Protein AF-A0AAW6NHD0-F1 (afdb_monomer_lite)

Foldseek 3Di:
DDKEKEFEDEPDVDDDCVQLVLLLVLCVVPVKAKDFHDWDPQWFDLQVVLQVQQVVQHKYWYAHLVVLWIKIWTFNHKDAPPLLHFWDAAPPCLPRYRPVDNGPTGSMMTITHRIGTDPCPQVVQQQKAFADPCSGGPDRDDQVCVRHLAGRHGSQQVSQEPTGMTIIDGHDPPRHYDGDNDGRDPPPPDDPDDDDDPDPDDDDDPDDDDDPPPCPPDDPDDD

Organism: Enterobacter cloacae (NCBI:txid550)

Radius of gyration: 22.11 Å; chains: 1; bounding box: 56×64×58 Å

Secondary structure (DSSP, 8-state):
---EEEEEE--TT--TTHHHHHHHHHHHHHS-EEEEP-PPTTB---HHHHHHHHHTT-EEEEEETTTTEEEEEEEEEEEE-SSS-S-EEPGGGGTTS-TTTTT-EESEEEEE---EEES-HHHHHTTEEEE--GGGBSSSS-TTGGGTTBB---HHHHHHSS-SEEEEEE--TTSB------SS-------SS------S------------SS-TTPPPPP-

InterPro domains:
  IPR057406 Pua-like domain [PF24405] (6-179)

pLDDT: mean 87.25, std 13.34, range [49.75, 98.62]

Structure (mmCIF, N/CA/C/O backbone):
data_AF-A0AAW6NHD0-F1
#
_entry.id   AF-A0AAW6NHD0-F1
#
loop_
_atom_site.group_PDB
_atom_site.id
_atom_site.type_symbol
_atom_site.label_atom_id
_atom_site.label_alt_id
_atom_site.label_comp_id
_atom_site.label_asym_id
_atom_site.label_entity_id
_atom_site.label_seq_id
_atom_site.pdbx_PDB_ins_code
_atom_site.Cartn_x
_atom_site.Cartn_y
_atom_site.Cartn_z
_atom_site.occupancy
_atom_site.B_iso_or_equiv
_atom_site.auth_seq_id
_atom_site.auth_comp_id
_atom_site.auth_asym_id
_atom_site.auth_atom_id
_atom_site.pdbx_PDB_model_num
ATOM 1 N N . MET A 1 1 ? -4.788 10.249 -16.160 1.00 54.09 1 MET A N 1
ATOM 2 C CA . MET A 1 1 ? -5.228 9.310 -15.104 1.00 54.09 1 MET A CA 1
ATOM 3 C C . MET A 1 1 ? -4.129 9.332 -14.033 1.00 54.09 1 MET A C 1
ATOM 5 O O . MET A 1 1 ? -2.971 9.406 -14.421 1.00 54.09 1 MET A O 1
ATOM 9 N N . LYS A 1 2 ? -4.472 9.511 -12.747 1.00 84.19 2 LYS A N 1
ATOM 10 C CA . LYS A 1 2 ? -3.539 9.975 -11.690 1.00 84.19 2 LYS A CA 1
ATOM 11 C C . LYS A 1 2 ? -2.758 8.819 -11.040 1.00 84.19 2 LYS A C 1
ATOM 13 O O . LYS A 1 2 ? -3.180 7.671 -11.130 1.00 84.19 2 LYS A O 1
ATOM 18 N N . GLU A 1 3 ? -1.631 9.149 -10.412 1.00 94.25 3 GLU A N 1
ATOM 19 C CA . GLU A 1 3 ? -0.823 8.246 -9.580 1.00 94.25 3 GLU A CA 1
ATOM 20 C C . GLU A 1 3 ? -1.659 7.634 -8.442 1.00 94.25 3 GLU A C 1
ATOM 22 O O . GLU A 1 3 ? -2.633 8.232 -7.982 1.00 94.25 3 GLU A O 1
ATOM 27 N N . THR A 1 4 ? -1.278 6.446 -7.983 1.00 96.25 4 THR A N 1
ATOM 28 C CA . THR A 1 4 ? -1.944 5.709 -6.903 1.00 96.25 4 THR A CA 1
ATOM 29 C C . THR A 1 4 ? -0.934 4.876 -6.105 1.00 96.25 4 THR A C 1
ATOM 31 O O . THR A 1 4 ? 0.267 4.910 -6.375 1.00 96.25 4 THR A O 1
ATOM 34 N N . TYR A 1 5 ? -1.414 4.171 -5.082 1.00 97.62 5 TYR A N 1
ATOM 35 C CA . TYR A 1 5 ? -0.615 3.469 -4.094 1.00 97.62 5 TYR A CA 1
ATOM 36 C C . TYR A 1 5 ? -1.121 2.047 -3.889 1.00 97.62 5 TYR A C 1
ATOM 38 O O . TYR A 1 5 ? -2.328 1.799 -3.899 1.00 97.62 5 TYR A O 1
ATOM 46 N N . ILE A 1 6 ? -0.189 1.129 -3.659 1.00 97.44 6 ILE A N 1
ATOM 47 C CA . ILE A 1 6 ? -0.462 -0.250 -3.256 1.00 97.44 6 ILE A CA 1
ATOM 48 C C . ILE A 1 6 ? 0.070 -0.420 -1.833 1.00 97.44 6 ILE A C 1
ATOM 50 O O . ILE A 1 6 ? 1.234 -0.121 -1.586 1.00 97.44 6 ILE A O 1
ATOM 54 N N . PHE A 1 7 ? -0.757 -0.907 -0.911 1.00 97.94 7 PHE A N 1
ATOM 55 C CA . PHE A 1 7 ? -0.391 -1.179 0.479 1.00 97.94 7 PHE A CA 1
ATOM 56 C C . PHE A 1 7 ? -0.340 -2.681 0.739 1.00 97.94 7 PHE A C 1
ATOM 58 O O . PHE A 1 7 ? -1.332 -3.387 0.566 1.00 97.94 7 PHE A O 1
ATOM 65 N N . ARG A 1 8 ? 0.803 -3.182 1.197 1.00 97.06 8 ARG A N 1
ATOM 66 C CA . ARG A 1 8 ? 0.972 -4.583 1.585 1.00 97.06 8 ARG A CA 1
ATOM 67 C C . ARG A 1 8 ? 0.306 -4.858 2.927 1.00 97.06 8 ARG A C 1
ATOM 69 O O . ARG A 1 8 ? 0.477 -4.102 3.880 1.00 97.06 8 ARG A O 1
ATOM 76 N N . PHE A 1 9 ? -0.338 -6.012 3.039 1.00 96.19 9 PHE A N 1
ATOM 77 C CA . PHE A 1 9 ? -0.728 -6.586 4.322 1.00 96.19 9 PHE A CA 1
ATOM 78 C C . PHE A 1 9 ? -0.700 -8.119 4.294 1.00 96.19 9 PHE A C 1
ATOM 80 O O . PHE A 1 9 ? -0.354 -8.740 3.279 1.00 96.19 9 PHE A O 1
ATOM 87 N N . ARG A 1 10 ? -0.996 -8.728 5.448 1.00 94.00 10 ARG A N 1
ATOM 88 C CA . ARG A 1 10 ? -1.157 -10.175 5.617 1.00 94.00 10 ARG A CA 1
ATOM 89 C C . ARG A 1 10 ? -1.965 -10.486 6.880 1.00 94.00 10 ARG A C 1
ATOM 91 O O . ARG A 1 10 ? -1.717 -9.888 7.923 1.00 94.00 10 ARG A O 1
ATOM 98 N N . ASP A 1 11 ? -2.839 -11.488 6.808 1.00 90.12 11 ASP A N 1
ATOM 99 C CA . ASP A 1 11 ? -3.514 -12.080 7.974 1.00 90.12 11 ASP A CA 1
ATOM 100 C C . ASP A 1 11 ? -2.527 -12.935 8.804 1.00 90.12 11 ASP A C 1
ATOM 102 O O . ASP A 1 11 ? -2.437 -14.155 8.651 1.00 90.12 11 ASP A O 1
ATOM 106 N N . LEU A 1 12 ? -1.727 -12.309 9.672 1.00 83.44 12 LEU A N 1
ATOM 107 C CA . LEU A 1 12 ? -0.774 -13.020 10.535 1.00 83.44 12 LEU A CA 1
ATOM 108 C C . LEU A 1 12 ? -1.495 -13.732 11.691 1.00 83.44 12 LEU A C 1
ATOM 110 O O . LEU A 1 12 ? -2.025 -13.089 12.594 1.00 83.44 12 LEU A O 1
ATOM 114 N N . GLY A 1 13 ? -1.505 -15.070 11.676 1.00 81.38 13 GLY A N 1
ATOM 115 C CA . GLY A 1 13 ? -2.108 -15.876 12.748 1.00 81.38 13 GLY A CA 1
ATOM 116 C C . GLY A 1 13 ? -3.633 -15.744 12.852 1.00 81.38 13 GLY A C 1
ATOM 117 O O . GLY A 1 13 ? -4.205 -16.023 13.906 1.00 81.38 13 GLY A O 1
ATOM 118 N N . LYS A 1 14 ? -4.293 -15.290 11.780 1.00 87.88 14 LYS A N 1
ATOM 119 C CA . LYS A 1 14 ? -5.750 -15.145 11.667 1.00 87.88 14 LYS A CA 1
ATOM 120 C C . LYS A 1 14 ? -6.287 -16.019 10.533 1.00 87.88 14 LYS A C 1
ATOM 122 O O . LYS A 1 14 ? -5.529 -16.520 9.705 1.00 87.88 14 LYS A O 1
ATOM 127 N N . SER A 1 15 ? -7.601 -16.214 10.506 1.00 87.44 15 SER A N 1
ATOM 128 C CA . SER A 1 15 ? -8.274 -16.946 9.433 1.00 87.44 15 SER A CA 1
ATOM 129 C C . SER A 1 15 ? -8.227 -16.192 8.098 1.00 87.44 15 SER A C 1
ATOM 131 O O . SER A 1 15 ? -8.195 -14.966 8.070 1.00 87.44 15 SER A O 1
ATOM 133 N N . GLU A 1 16 ? -8.340 -16.923 6.985 1.00 88.25 16 GLU A N 1
ATOM 134 C CA . GLU A 1 16 ? -9.483 -16.701 6.080 1.00 88.25 16 GLU A CA 1
ATOM 135 C C . GLU A 1 16 ? -10.051 -15.270 5.910 1.00 88.25 16 GLU A C 1
ATOM 137 O O . GLU A 1 16 ? -11.091 -15.034 6.509 1.00 88.25 16 GLU A O 1
ATOM 142 N N . GLY A 1 17 ? -9.452 -14.323 5.179 1.00 91.12 17 GLY A N 1
ATOM 143 C CA . GLY A 1 17 ? -10.023 -12.994 4.894 1.00 91.12 17 GLY A CA 1
ATOM 144 C C . GLY A 1 17 ? -10.301 -12.105 6.113 1.00 91.12 17 GLY A C 1
ATOM 145 O O . GLY A 1 17 ? -11.066 -11.144 5.998 1.00 91.12 17 GLY A O 1
ATOM 146 N N . PHE A 1 18 ? -9.716 -12.416 7.274 1.00 95.62 18 PHE A N 1
ATOM 147 C CA . PHE A 1 18 ? -10.085 -11.807 8.550 1.00 95.62 18 PHE A CA 1
ATOM 148 C C . PHE A 1 18 ? -9.914 -10.287 8.547 1.00 95.62 18 PHE A C 1
ATOM 150 O O . PHE A 1 18 ? -10.861 -9.571 8.874 1.00 95.62 18 PHE A O 1
ATOM 157 N N . THR A 1 19 ? -8.742 -9.777 8.154 1.00 96.31 19 THR A N 1
ATOM 158 C CA . THR A 1 19 ? -8.472 -8.336 8.169 1.00 96.31 19 THR A CA 1
ATOM 159 C C . THR A 1 19 ? -9.479 -7.578 7.305 1.00 96.31 19 THR A C 1
ATOM 161 O O . THR A 1 19 ? -10.091 -6.634 7.799 1.00 96.31 19 THR A O 1
ATOM 164 N N . ILE A 1 20 ? -9.726 -8.003 6.062 1.00 97.38 20 ILE A N 1
ATOM 165 C CA . ILE A 1 20 ? -10.683 -7.323 5.173 1.00 97.38 20 ILE A CA 1
ATOM 166 C C . ILE A 1 20 ? -12.110 -7.390 5.726 1.00 97.38 20 ILE A C 1
ATOM 168 O O . ILE A 1 20 ? -12.804 -6.374 5.744 1.00 97.38 20 ILE A O 1
ATOM 172 N N . ALA A 1 21 ? -12.541 -8.548 6.237 1.00 97.00 21 ALA A N 1
ATOM 173 C CA . ALA A 1 21 ? -13.874 -8.711 6.814 1.00 97.00 21 ALA A CA 1
ATOM 174 C C . ALA A 1 21 ? -14.107 -7.764 8.005 1.00 97.00 21 ALA A C 1
ATOM 176 O O . ALA A 1 21 ? -15.128 -7.077 8.054 1.00 97.00 21 ALA A O 1
ATOM 177 N N . GLN A 1 22 ? -13.136 -7.671 8.920 1.00 97.56 22 GLN A N 1
ATOM 178 C CA . GLN A 1 22 ? -13.216 -6.782 10.080 1.00 97.56 22 GLN A CA 1
ATOM 179 C C . GLN A 1 22 ? -13.282 -5.300 9.689 1.00 97.56 22 GLN A C 1
ATOM 181 O O . GLN A 1 22 ? -14.020 -4.538 10.311 1.00 97.56 22 GLN A O 1
ATOM 186 N N . HIS A 1 23 ? -12.521 -4.885 8.674 1.00 98.25 23 HIS A N 1
ATOM 187 C CA . HIS A 1 23 ? -12.542 -3.501 8.197 1.00 98.25 23 HIS A CA 1
ATOM 188 C C . HIS A 1 23 ? -13.858 -3.168 7.490 1.00 98.25 23 HIS A C 1
ATOM 190 O O . HIS A 1 23 ? -14.469 -2.138 7.770 1.00 98.25 23 HIS A O 1
ATOM 196 N N . ASN A 1 24 ? -14.333 -4.061 6.619 1.00 98.31 24 ASN A N 1
ATOM 197 C CA . ASN A 1 24 ? -15.566 -3.846 5.867 1.00 98.31 24 ASN A CA 1
ATOM 198 C C . ASN A 1 24 ? -16.816 -3.868 6.738 1.00 98.31 24 ASN A C 1
ATOM 200 O O . ASN A 1 24 ? -17.776 -3.178 6.408 1.00 98.31 24 ASN A O 1
ATOM 204 N N . GLN A 1 25 ? -16.821 -4.613 7.847 1.00 97.94 25 GLN A N 1
ATOM 205 C CA . GLN A 1 25 ? -17.910 -4.528 8.817 1.00 97.94 25 GLN A CA 1
ATOM 206 C C . GLN A 1 25 ? -18.100 -3.079 9.291 1.00 97.94 25 GLN A C 1
ATOM 208 O O . GLN A 1 25 ? -19.193 -2.534 9.178 1.00 97.94 25 GLN A O 1
ATOM 213 N N . ILE A 1 26 ? -17.015 -2.431 9.723 1.00 98.06 26 ILE A N 1
ATOM 214 C CA . ILE A 1 26 ? -17.044 -1.039 10.188 1.00 98.06 26 ILE A CA 1
ATOM 215 C C . ILE A 1 26 ? -17.375 -0.092 9.032 1.00 98.06 26 ILE A C 1
ATOM 217 O O . ILE A 1 26 ? -18.242 0.762 9.174 1.00 98.06 26 ILE A O 1
ATOM 221 N N . ALA A 1 27 ? -16.736 -0.259 7.870 1.00 97.75 27 ALA A N 1
ATOM 222 C CA . ALA A 1 27 ? -16.951 0.633 6.732 1.00 97.75 27 ALA A CA 1
ATOM 223 C C . ALA A 1 27 ? -18.408 0.631 6.232 1.00 97.75 27 ALA A C 1
ATOM 225 O O . ALA A 1 27 ? -18.902 1.669 5.796 1.00 97.75 27 ALA A O 1
ATOM 226 N N . ARG A 1 28 ? -19.112 -0.506 6.316 1.00 97.69 28 ARG A N 1
ATOM 227 C CA . ARG A 1 28 ? -20.539 -0.605 5.963 1.00 97.69 28 ARG A CA 1
ATOM 228 C C . ARG A 1 28 ? -21.448 0.071 6.985 1.00 97.69 28 ARG A C 1
ATOM 230 O O . ARG A 1 28 ? -22.455 0.652 6.598 1.00 97.69 28 ARG A O 1
ATOM 237 N N . GLU A 1 29 ? -21.106 -0.017 8.268 1.00 95.94 29 GLU A N 1
ATOM 238 C CA . GLU A 1 29 ? -21.888 0.565 9.366 1.00 95.94 29 GLU A CA 1
ATOM 239 C C . GLU A 1 29 ? -21.672 2.085 9.487 1.00 95.94 29 GLU A C 1
ATOM 241 O O . GLU A 1 29 ? -22.618 2.839 9.698 1.00 95.94 29 GLU A O 1
ATOM 246 N N . GLU A 1 30 ? -20.430 2.542 9.324 1.00 95.88 30 GLU A N 1
ATOM 247 C CA . GLU A 1 30 ? -19.986 3.905 9.647 1.00 95.88 30 GLU A CA 1
ATOM 248 C C . GLU A 1 30 ? -19.566 4.719 8.401 1.00 95.88 30 GLU A C 1
ATOM 250 O O . GLU A 1 30 ? -19.147 5.874 8.528 1.00 95.88 30 GLU A O 1
ATOM 255 N N . GLY A 1 31 ? -19.650 4.128 7.201 1.00 95.62 31 GLY A N 1
ATOM 256 C CA . GLY A 1 31 ? -19.315 4.725 5.895 1.00 95.62 31 GLY A CA 1
ATOM 257 C C . GLY A 1 31 ? -17.818 4.772 5.552 1.00 95.62 31 GLY A C 1
ATOM 258 O O . GLY A 1 31 ? -17.440 5.023 4.399 1.00 95.62 31 GLY A O 1
ATOM 259 N N . ASP A 1 32 ? -16.955 4.559 6.541 1.00 97.50 32 ASP A N 1
ATOM 260 C CA . ASP A 1 32 ? -15.503 4.497 6.416 1.00 97.50 32 ASP A CA 1
ATOM 261 C C . ASP A 1 32 ? -14.869 3.764 7.605 1.00 97.50 32 ASP A C 1
ATOM 263 O O . ASP A 1 32 ? -15.518 3.498 8.618 1.00 97.50 32 ASP A O 1
ATOM 267 N N . VAL A 1 33 ? -13.595 3.407 7.456 1.00 98.50 33 VAL A N 1
ATOM 268 C CA . VAL A 1 33 ? -12.805 2.710 8.475 1.00 98.50 33 VAL A CA 1
ATOM 269 C C . VAL A 1 33 ? -11.365 3.214 8.464 1.00 98.50 33 VAL A C 1
ATOM 271 O O . VAL A 1 33 ? -10.818 3.541 7.409 1.00 98.50 33 VAL A O 1
ATOM 274 N N . TRP A 1 34 ? -10.739 3.266 9.637 1.00 98.50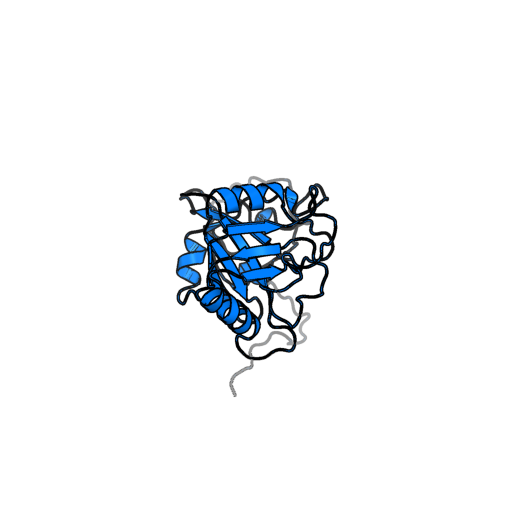 34 TRP A N 1
ATOM 275 C CA . TRP A 1 34 ? -9.314 3.535 9.782 1.00 98.50 34 TRP A CA 1
ATOM 276 C C . TRP A 1 34 ? -8.502 2.253 9.613 1.00 98.50 34 TRP A C 1
ATOM 278 O O . TRP A 1 34 ? -8.603 1.318 10.406 1.00 98.50 34 TRP A O 1
ATOM 288 N N . TRP A 1 35 ? -7.640 2.249 8.605 1.00 98.44 35 TRP A N 1
ATOM 289 C CA . TRP A 1 35 ? -6.631 1.237 8.341 1.00 98.44 35 TRP A CA 1
ATOM 290 C C . TRP A 1 35 ? -5.277 1.692 8.887 1.00 98.44 35 TRP A C 1
ATOM 292 O O . TRP A 1 35 ? -4.764 2.744 8.505 1.00 98.44 35 TRP A O 1
ATOM 302 N N . GLY A 1 36 ? -4.676 0.897 9.768 1.00 97.75 36 GLY A N 1
ATOM 303 C CA . GLY A 1 36 ? -3.340 1.172 10.291 1.00 97.75 36 GLY A CA 1
ATOM 304 C C . GLY A 1 36 ? -2.249 0.592 9.400 1.00 97.75 36 GLY A C 1
ATOM 305 O O . GLY A 1 36 ? -2.339 -0.557 8.966 1.00 97.75 36 GLY A O 1
ATOM 306 N N . TRP A 1 37 ? -1.203 1.370 9.130 1.00 97.44 37 TRP A N 1
ATOM 307 C CA . TRP A 1 37 ? -0.085 0.910 8.314 1.00 97.44 37 TRP A CA 1
ATOM 308 C C . TRP A 1 37 ? 1.012 0.241 9.154 1.00 97.44 37 TRP A C 1
ATOM 310 O O . TRP A 1 37 ? 1.641 0.864 10.012 1.00 97.44 37 TRP A O 1
ATOM 320 N N . TRP A 1 38 ? 1.250 -1.041 8.869 1.00 94.69 38 TRP A N 1
ATOM 321 C CA . TRP A 1 38 ? 2.285 -1.866 9.492 1.00 94.69 38 TRP A CA 1
ATOM 322 C C . TRP A 1 38 ? 3.593 -1.763 8.707 1.00 94.69 38 TRP A C 1
ATOM 324 O O . TRP A 1 38 ? 3.892 -2.606 7.861 1.00 94.69 38 TRP A O 1
ATOM 334 N N . ALA A 1 39 ? 4.348 -0.704 8.985 1.00 94.06 39 ALA A N 1
ATOM 335 C CA . ALA A 1 39 ? 5.634 -0.434 8.356 1.00 94.06 39 ALA A CA 1
ATOM 336 C C . ALA A 1 39 ? 6.691 -1.505 8.675 1.00 94.06 39 ALA A C 1
ATOM 338 O O . ALA A 1 39 ? 6.737 -2.051 9.785 1.00 94.06 39 ALA A O 1
ATOM 339 N N . LYS A 1 40 ? 7.587 -1.757 7.720 1.00 91.81 40 LYS A N 1
ATOM 340 C CA . LYS A 1 40 ? 8.845 -2.474 7.948 1.00 91.81 40 LYS A CA 1
ATOM 341 C C . LYS A 1 40 ? 9.884 -1.564 8.595 1.00 91.81 40 LYS A C 1
ATOM 343 O O . LYS A 1 40 ? 9.765 -0.341 8.621 1.00 91.81 40 LYS A O 1
ATOM 348 N N . SER A 1 41 ? 10.925 -2.187 9.144 1.00 87.75 41 SER A N 1
ATOM 349 C CA . SER A 1 41 ? 12.061 -1.448 9.690 1.00 87.75 41 SER A CA 1
ATOM 350 C C . SER A 1 41 ? 1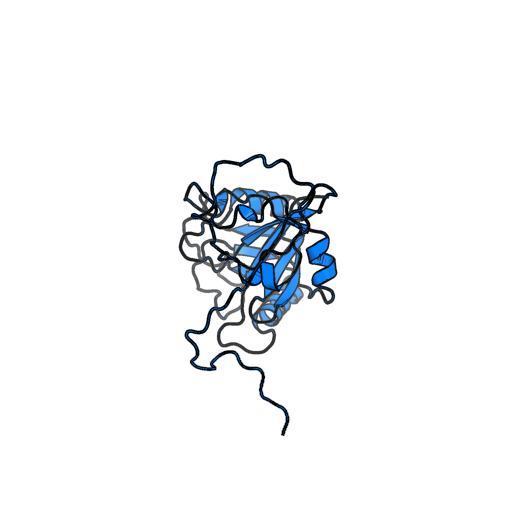2.705 -0.585 8.602 1.00 87.75 41 SER A C 1
ATOM 352 O O . SER A 1 41 ? 12.947 -1.069 7.502 1.00 87.75 41 SER A O 1
ATOM 354 N N . GLY A 1 42 ? 12.967 0.684 8.915 1.00 89.19 42 GLY A N 1
ATOM 355 C CA . GLY A 1 42 ? 13.563 1.648 7.985 1.00 89.19 42 GLY A CA 1
ATOM 356 C C . GLY A 1 42 ? 12.564 2.424 7.123 1.00 89.19 42 GLY A C 1
ATOM 357 O O . GLY A 1 42 ? 12.953 3.441 6.552 1.00 89.19 42 GLY A O 1
ATOM 358 N N . GLU A 1 43 ? 11.295 2.009 7.068 1.00 93.94 43 GLU A N 1
ATOM 359 C CA . GLU A 1 43 ? 10.258 2.746 6.342 1.00 93.94 43 GLU A CA 1
ATOM 360 C C . GLU A 1 43 ? 9.732 3.946 7.154 1.00 93.94 43 GLU A C 1
ATOM 362 O O . GLU A 1 43 ? 9.566 3.888 8.376 1.00 93.94 43 GLU A O 1
ATOM 367 N N . VAL A 1 44 ? 9.426 5.027 6.442 1.00 95.56 44 VAL A N 1
ATOM 368 C CA . VAL A 1 44 ? 8.779 6.252 6.919 1.00 95.56 44 VAL A CA 1
ATOM 369 C C . VAL A 1 44 ? 7.444 6.391 6.205 1.00 95.56 44 VAL A C 1
ATOM 371 O O . VAL A 1 44 ? 7.308 6.062 5.029 1.00 95.56 44 VAL A O 1
ATOM 374 N N . PHE A 1 45 ? 6.423 6.861 6.918 1.00 97.06 45 PHE A N 1
ATOM 375 C CA . PHE A 1 45 ? 5.107 7.022 6.320 1.00 97.06 45 PHE A CA 1
ATOM 376 C C . PHE A 1 45 ? 5.093 8.226 5.357 1.00 97.06 45 PHE A C 1
ATOM 378 O O . PHE A 1 45 ? 5.313 9.353 5.819 1.00 97.06 45 PHE A O 1
ATOM 385 N N . PRO A 1 46 ? 4.767 8.040 4.061 1.00 96.12 46 PRO A N 1
ATOM 386 C CA . PRO A 1 46 ? 4.816 9.088 3.034 1.00 96.12 46 PRO A CA 1
ATOM 387 C C . PRO A 1 46 ? 3.647 10.076 3.195 1.00 96.12 46 PRO A C 1
ATOM 389 O O . PRO A 1 46 ? 2.643 10.066 2.479 1.00 96.12 46 PRO A O 1
ATOM 392 N N . SER A 1 47 ? 3.742 10.897 4.240 1.00 95.62 47 SER A N 1
ATOM 393 C CA . SER A 1 47 ? 2.627 11.652 4.811 1.00 95.62 47 SER A CA 1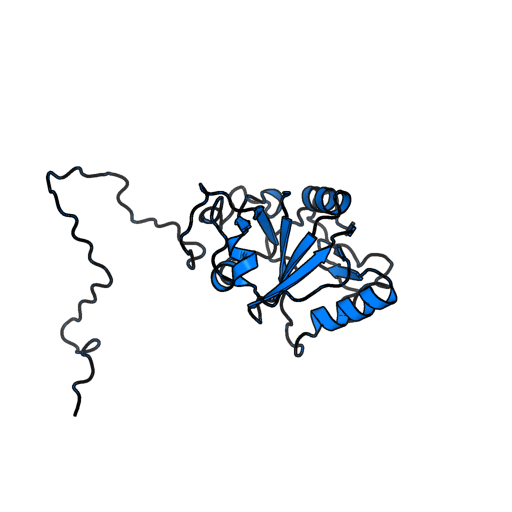
ATOM 394 C C . SER A 1 47 ? 2.089 12.721 3.868 1.00 95.62 47 SER A C 1
ATOM 396 O O . SER A 1 47 ? 0.878 12.924 3.806 1.00 95.62 47 SER A O 1
ATOM 398 N N . GLN A 1 48 ? 2.969 13.435 3.167 1.00 94.56 48 GLN A N 1
ATOM 399 C CA . GLN A 1 48 ? 2.570 14.535 2.293 1.00 94.56 48 GLN A CA 1
ATOM 400 C C . GLN A 1 48 ? 1.871 14.003 1.041 1.00 94.56 48 GLN A C 1
ATOM 402 O O . GLN A 1 48 ? 0.785 14.461 0.689 1.00 94.56 48 GLN A O 1
ATOM 407 N N . GLU A 1 49 ? 2.457 12.993 0.413 1.00 95.00 49 GLU A N 1
ATOM 408 C CA . GLU A 1 49 ? 1.963 12.351 -0.796 1.00 95.00 49 GLU A CA 1
ATOM 409 C C . GLU A 1 49 ? 0.604 11.696 -0.569 1.00 95.00 49 GLU A C 1
ATOM 411 O O . GLU A 1 49 ? -0.307 11.861 -1.382 1.00 95.00 49 GLU A O 1
ATOM 416 N N . LEU A 1 50 ? 0.434 11.007 0.562 1.00 96.94 50 LEU A N 1
ATOM 417 C CA . LEU A 1 50 ? -0.835 10.372 0.898 1.00 96.94 50 LEU A CA 1
ATOM 418 C C . LEU A 1 50 ? -1.913 11.384 1.304 1.00 96.94 50 LEU A C 1
ATOM 420 O O . LEU A 1 50 ? -3.080 11.164 0.982 1.00 96.94 50 LEU A O 1
ATOM 424 N N . ARG A 1 51 ? -1.563 12.514 1.937 1.00 96.44 51 ARG A N 1
ATOM 425 C CA . ARG A 1 51 ? -2.528 13.608 2.174 1.00 96.44 51 ARG A CA 1
ATOM 426 C C . ARG A 1 51 ? -3.033 14.196 0.859 1.00 96.44 51 ARG A C 1
ATOM 428 O O . ARG A 1 51 ? -4.241 14.297 0.678 1.00 96.44 51 ARG A O 1
ATOM 435 N N . ILE A 1 52 ? -2.133 14.478 -0.087 1.00 95.50 52 ILE A N 1
ATOM 436 C CA . ILE A 1 52 ? -2.510 14.942 -1.432 1.00 95.50 52 ILE A CA 1
ATOM 437 C C . ILE A 1 52 ? -3.388 13.894 -2.131 1.00 95.50 52 ILE A C 1
ATOM 439 O O . ILE A 1 52 ? -4.373 14.233 -2.786 1.00 95.50 52 ILE A O 1
ATOM 443 N N . ALA A 1 53 ? -3.067 12.605 -1.990 1.00 95.75 53 ALA A N 1
ATOM 444 C CA . ALA A 1 53 ? -3.880 11.532 -2.554 1.00 95.75 53 ALA A CA 1
ATOM 445 C C . ALA A 1 53 ? -5.294 11.488 -1.944 1.00 95.75 53 ALA A C 1
ATOM 447 O O . ALA A 1 53 ? -6.262 11.304 -2.687 1.00 95.75 53 ALA A O 1
ATOM 448 N N . ALA A 1 54 ? -5.422 11.704 -0.632 1.00 96.19 54 ALA A N 1
ATOM 449 C CA . ALA A 1 54 ? -6.699 11.755 0.078 1.00 96.19 54 ALA A CA 1
ATOM 450 C C . ALA A 1 54 ? -7.551 12.970 -0.322 1.00 96.19 54 ALA A C 1
ATOM 452 O O . ALA A 1 54 ? -8.735 12.818 -0.608 1.00 96.19 54 ALA A O 1
ATOM 453 N N . GLU A 1 55 ? -6.946 14.157 -0.447 1.00 95.56 55 GLU A N 1
ATOM 454 C CA . GLU A 1 55 ? -7.617 15.370 -0.953 1.00 95.56 55 GLU A CA 1
ATOM 455 C C . GLU A 1 55 ? -8.193 15.168 -2.363 1.00 95.56 55 GLU A C 1
ATOM 457 O O . GLU A 1 55 ? -9.206 15.759 -2.731 1.00 95.56 55 GLU A O 1
ATOM 462 N N . ASN A 1 56 ? -7.557 14.300 -3.155 1.00 93.88 56 ASN A N 1
ATOM 463 C CA . ASN A 1 56 ? -7.998 13.927 -4.494 1.00 93.88 56 ASN A CA 1
ATOM 464 C C . ASN A 1 56 ? -8.971 12.732 -4.529 1.00 93.88 56 ASN A C 1
ATOM 466 O O . ASN A 1 56 ? -9.323 12.308 -5.633 1.00 93.88 56 ASN A O 1
ATOM 470 N N . LEU A 1 57 ? -9.369 12.176 -3.376 1.00 92.56 57 LEU A N 1
ATOM 471 C CA . LEU A 1 57 ? -10.175 10.950 -3.262 1.00 92.56 57 LEU A CA 1
ATOM 472 C C . LEU A 1 57 ? -9.602 9.806 -4.114 1.00 92.56 57 LEU A C 1
ATOM 474 O O . LEU A 1 57 ? -10.285 9.150 -4.904 1.00 92.56 57 LEU A O 1
ATOM 478 N N . THR A 1 58 ? -8.288 9.613 -4.013 1.00 94.75 58 THR A N 1
ATOM 479 C CA . THR A 1 58 ? -7.567 8.649 -4.846 1.00 94.75 58 THR A CA 1
ATOM 480 C C . THR A 1 58 ? -7.975 7.228 -4.473 1.00 94.75 58 THR A C 1
ATOM 482 O O . THR A 1 58 ? -7.935 6.836 -3.307 1.00 94.75 58 THR A O 1
ATOM 485 N N . LYS A 1 59 ? -8.323 6.416 -5.475 1.00 96.00 59 LYS A N 1
ATOM 486 C CA . LYS A 1 59 ? -8.472 4.968 -5.289 1.00 96.00 59 LYS A CA 1
ATOM 487 C C . LYS A 1 59 ? -7.102 4.366 -5.041 1.00 96.00 59 LYS A C 1
ATOM 489 O O . LYS A 1 59 ? -6.238 4.527 -5.896 1.00 96.00 59 LYS A O 1
ATOM 494 N N . ILE A 1 60 ? -6.933 3.675 -3.924 1.00 97.31 60 ILE A N 1
ATOM 495 C CA . ILE A 1 60 ? -5.721 2.941 -3.553 1.00 97.31 60 ILE A CA 1
ATOM 496 C C . ILE A 1 60 ? -5.986 1.438 -3.572 1.00 97.31 60 ILE A C 1
ATOM 498 O O . ILE A 1 60 ? -7.139 0.990 -3.559 1.00 97.31 60 ILE A O 1
ATOM 502 N N . TYR A 1 61 ? -4.909 0.665 -3.580 1.00 97.12 61 TYR A N 1
ATOM 503 C CA . TYR A 1 61 ? -4.951 -0.786 -3.577 1.00 97.12 61 TYR A CA 1
ATOM 504 C C . TYR A 1 61 ? -4.387 -1.361 -2.283 1.00 97.12 61 TYR A C 1
ATOM 506 O O . TYR A 1 61 ? -3.449 -0.819 -1.703 1.00 97.12 61 TYR A O 1
ATOM 514 N N . PHE A 1 62 ? -4.921 -2.506 -1.874 1.00 97.50 62 PHE A N 1
ATOM 515 C CA . PHE A 1 62 ? -4.364 -3.332 -0.811 1.00 97.50 62 PHE A CA 1
ATOM 516 C C . PHE A 1 62 ? -3.954 -4.678 -1.388 1.00 97.50 62 PHE A C 1
ATOM 518 O O . PHE A 1 62 ? -4.729 -5.307 -2.104 1.00 97.50 62 PHE A O 1
ATOM 525 N N . PHE A 1 63 ? -2.752 -5.126 -1.057 1.00 96.31 63 PHE A N 1
ATOM 526 C CA . PHE A 1 63 ? -2.186 -6.387 -1.502 1.00 96.31 63 PHE A CA 1
ATOM 527 C C . PHE A 1 63 ? -2.022 -7.341 -0.317 1.00 96.31 63 PHE A C 1
ATOM 529 O O . PHE A 1 63 ? -1.160 -7.140 0.545 1.00 96.31 63 PHE A O 1
ATOM 536 N N . ASP A 1 64 ? -2.830 -8.402 -0.287 1.00 95.25 64 ASP A N 1
ATOM 537 C CA . ASP A 1 64 ? -2.666 -9.506 0.657 1.00 95.25 64 ASP A CA 1
ATOM 538 C C . ASP A 1 64 ? -1.520 -10.398 0.180 1.00 95.25 64 ASP A C 1
ATOM 540 O O . ASP A 1 64 ? -1.701 -11.331 -0.605 1.00 95.25 64 ASP A O 1
ATOM 544 N N . SER A 1 65 ? -0.321 -10.129 0.687 1.00 93.88 65 SER A N 1
ATOM 545 C CA . SER A 1 65 ? 0.881 -10.895 0.343 1.00 93.88 65 SER A CA 1
ATOM 546 C C . SER A 1 65 ? 0.853 -12.349 0.838 1.00 93.88 65 SER A C 1
ATOM 548 O O . SER A 1 65 ? 1.666 -13.162 0.395 1.00 93.88 65 SER A O 1
ATOM 550 N N . GLY A 1 66 ? -0.067 -12.694 1.749 1.00 92.50 66 GLY A N 1
ATOM 551 C CA . GLY A 1 66 ? -0.287 -14.068 2.197 1.00 92.50 66 GLY A CA 1
ATOM 552 C C . GLY A 1 66 ? -1.093 -14.901 1.202 1.00 92.50 66 GLY A C 1
ATOM 553 O O . GLY A 1 66 ? -0.895 -16.112 1.144 1.00 92.50 66 GLY A O 1
ATOM 554 N N . ARG A 1 67 ? -1.967 -14.256 0.419 1.00 90.62 67 ARG A N 1
ATOM 555 C CA . ARG A 1 67 ? -2.901 -14.922 -0.509 1.00 90.62 67 ARG A CA 1
ATOM 556 C C . ARG A 1 67 ? -2.767 -14.517 -1.962 1.00 90.62 67 ARG A C 1
ATOM 558 O O . ARG A 1 67 ? -3.467 -15.069 -2.800 1.00 90.62 67 ARG A O 1
ATOM 565 N N . LEU A 1 68 ? -1.895 -13.556 -2.248 1.00 91.81 68 LEU A N 1
ATOM 566 C CA . LEU A 1 68 ? -1.719 -12.980 -3.575 1.00 91.81 68 LEU A CA 1
ATOM 567 C C . LEU A 1 68 ? -3.016 -12.357 -4.125 1.00 91.81 68 LEU A C 1
ATOM 569 O O . LEU A 1 68 ? -3.307 -12.462 -5.313 1.00 91.81 68 LEU A O 1
ATOM 573 N N . LYS A 1 69 ? -3.800 -11.714 -3.249 1.00 92.31 69 LYS A N 1
ATOM 574 C CA . LYS A 1 69 ? -5.064 -11.050 -3.605 1.00 92.31 69 LYS A CA 1
ATOM 575 C C . LYS A 1 69 ? -4.931 -9.536 -3.579 1.00 92.31 69 LYS A C 1
ATOM 577 O O . LYS A 1 69 ? -4.282 -8.996 -2.680 1.00 92.31 69 LYS A O 1
ATOM 582 N N . PHE A 1 70 ? -5.603 -8.865 -4.512 1.00 93.69 70 PHE A N 1
ATOM 583 C CA . PHE A 1 70 ? -5.730 -7.416 -4.512 1.00 93.69 70 PHE A CA 1
ATOM 584 C C . PHE A 1 70 ? -7.126 -6.964 -4.113 1.00 93.69 70 PHE A C 1
ATOM 586 O O . PHE A 1 70 ? -8.143 -7.591 -4.404 1.00 93.69 70 PHE A O 1
ATOM 593 N N . TYR A 1 71 ? -7.150 -5.813 -3.464 1.00 96.31 71 TYR A N 1
ATOM 594 C CA . TYR A 1 71 ? -8.358 -5.111 -3.094 1.00 96.31 71 TYR A CA 1
ATOM 595 C C . TYR A 1 71 ? -8.204 -3.636 -3.433 1.00 96.31 71 TYR A C 1
ATOM 597 O O . TYR A 1 71 ? -7.095 -3.136 -3.617 1.00 96.31 71 TYR A O 1
ATOM 605 N N . ARG A 1 72 ? -9.327 -2.931 -3.497 1.00 96.69 72 ARG A N 1
ATOM 606 C CA . ARG A 1 72 ? -9.422 -1.514 -3.843 1.00 96.69 72 ARG A CA 1
ATOM 607 C C . ARG A 1 72 ? -10.296 -0.798 -2.825 1.00 96.69 72 ARG A C 1
ATOM 609 O O . ARG A 1 72 ? -11.357 -1.308 -2.478 1.00 96.69 72 ARG A O 1
ATOM 616 N N . ALA A 1 73 ? -9.904 0.410 -2.444 1.00 97.94 73 ALA A N 1
ATOM 617 C CA . ALA A 1 73 ? -10.750 1.333 -1.692 1.00 97.94 73 ALA A CA 1
ATOM 618 C C . ALA A 1 73 ? -10.452 2.782 -2.094 1.00 97.94 73 ALA A C 1
ATOM 620 O O . ALA A 1 73 ? -9.427 3.071 -2.712 1.00 97.94 73 ALA A O 1
ATOM 621 N N . GLU A 1 74 ? -11.342 3.702 -1.751 1.00 98.00 74 GLU A N 1
ATOM 622 C CA . GLU A 1 74 ? -11.095 5.138 -1.856 1.00 98.00 74 GLU A CA 1
ATOM 623 C C . GLU A 1 74 ? -10.389 5.640 -0.594 1.00 98.00 74 GLU A C 1
ATOM 625 O O . GLU A 1 74 ? -10.845 5.361 0.517 1.00 98.00 74 GLU A O 1
ATOM 630 N N . LEU A 1 75 ? -9.287 6.375 -0.762 1.00 98.31 75 LEU A N 1
ATOM 631 C CA . LEU A 1 75 ? -8.597 7.051 0.330 1.00 98.31 75 LEU A CA 1
ATOM 632 C C . LEU A 1 75 ? -9.282 8.388 0.621 1.00 98.31 75 LEU A C 1
ATOM 634 O O . LEU A 1 75 ? -9.281 9.280 -0.224 1.00 98.31 75 LEU A O 1
ATOM 638 N N . LYS A 1 76 ? -9.838 8.521 1.826 1.00 97.75 76 LYS A N 1
ATOM 639 C CA . LYS A 1 76 ? -10.606 9.697 2.256 1.00 97.75 76 LYS A CA 1
ATOM 640 C C . LYS A 1 76 ? -9.805 10.641 3.143 1.00 97.75 76 LYS A C 1
ATOM 642 O O . LYS A 1 76 ? -9.977 11.850 3.072 1.00 97.75 76 LYS A O 1
ATOM 647 N N . GLU A 1 77 ? -8.960 10.092 4.010 1.00 98.00 77 GLU A N 1
ATOM 648 C CA . GLU A 1 77 ? -8.228 10.869 5.011 1.00 98.00 77 GLU A CA 1
ATOM 649 C C . GLU A 1 77 ? -6.942 10.147 5.420 1.00 98.00 77 GLU A C 1
ATOM 651 O O . GLU A 1 77 ? -6.831 8.927 5.287 1.00 98.00 77 GLU A O 1
ATOM 656 N N . VAL A 1 78 ? -5.972 10.896 5.943 1.00 97.69 78 VAL A N 1
ATOM 657 C CA . VAL A 1 78 ? -4.688 10.366 6.411 1.00 97.69 78 VAL A CA 1
ATOM 658 C C . VAL A 1 78 ? -4.301 11.025 7.730 1.00 97.69 78 VAL A C 1
ATOM 660 O O . VAL A 1 78 ? -4.273 12.251 7.827 1.00 97.69 78 VAL A O 1
ATOM 663 N N . CYS A 1 79 ? -3.924 10.222 8.724 1.00 97.50 79 CYS A N 1
ATOM 664 C CA . CYS A 1 79 ? -3.416 10.697 10.008 1.00 97.50 79 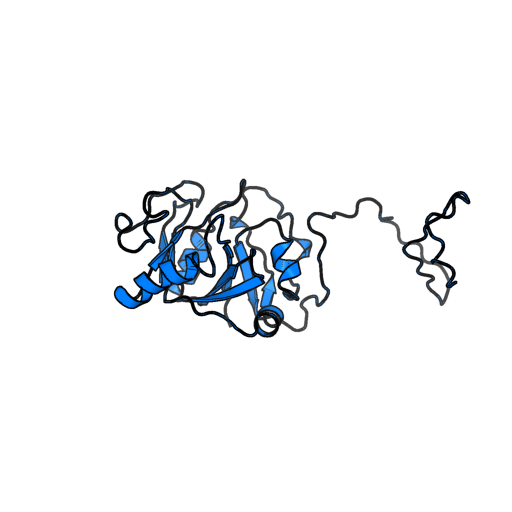CYS A CA 1
ATOM 665 C C . CYS A 1 79 ? -2.021 10.126 10.295 1.00 97.50 79 CYS A C 1
ATOM 667 O O . CYS A 1 79 ? -1.822 8.915 10.336 1.00 97.50 79 CYS A O 1
ATOM 669 N N . SER A 1 80 ? -1.048 11.013 10.506 1.00 97.06 80 SER A N 1
ATOM 670 C CA . SER A 1 80 ? 0.360 10.678 10.768 1.00 97.06 80 SER A CA 1
ATOM 671 C C . SER A 1 80 ? 1.087 11.841 11.454 1.00 97.06 80 SER A C 1
ATOM 673 O O . SER A 1 80 ? 0.498 12.912 11.668 1.00 97.06 80 SER A O 1
ATOM 675 N N . SER A 1 81 ? 2.353 11.664 11.851 1.00 95.50 81 SER A N 1
ATOM 676 C CA . SER A 1 81 ? 3.217 12.810 12.180 1.00 95.50 81 SER A CA 1
ATOM 677 C C . SER A 1 81 ? 3.510 13.647 10.923 1.00 95.50 81 SER A C 1
ATOM 679 O O . SER A 1 81 ? 3.244 13.223 9.800 1.00 95.50 81 SER A O 1
ATOM 681 N N . ALA A 1 82 ? 4.008 14.876 11.084 1.00 90.19 82 ALA A N 1
ATOM 682 C CA . ALA A 1 82 ? 4.347 15.711 9.928 1.00 90.19 82 ALA A CA 1
ATOM 683 C C . ALA A 1 82 ? 5.440 15.061 9.060 1.00 90.19 82 ALA A C 1
ATOM 685 O O . ALA A 1 82 ? 5.318 15.071 7.840 1.00 90.19 82 ALA A O 1
ATOM 686 N N . ALA A 1 83 ? 6.441 14.457 9.709 1.00 90.25 83 ALA A N 1
ATOM 687 C CA . ALA A 1 83 ? 7.562 13.772 9.073 1.00 90.25 83 ALA A CA 1
ATOM 688 C C . ALA A 1 83 ? 7.302 12.283 8.764 1.00 90.25 83 ALA A C 1
ATOM 690 O O . ALA A 1 83 ? 8.125 11.657 8.114 1.00 90.25 83 ALA A O 1
ATOM 691 N N . GLY A 1 84 ? 6.185 11.699 9.219 1.00 93.69 84 GLY A N 1
ATOM 692 C CA . GLY A 1 84 ? 5.854 10.284 8.992 1.00 93.69 84 GLY A CA 1
ATOM 693 C C . GLY A 1 84 ? 6.688 9.265 9.778 1.00 93.69 84 GLY A C 1
ATOM 694 O O . GLY A 1 84 ? 6.585 8.066 9.535 1.00 93.69 84 GLY A O 1
ATOM 695 N N . ASP A 1 85 ? 7.514 9.727 10.709 1.00 94.12 85 ASP A N 1
ATOM 696 C CA . ASP A 1 85 ? 8.527 8.959 11.445 1.00 94.12 85 ASP A CA 1
ATOM 697 C C . ASP A 1 85 ? 8.110 8.569 12.873 1.00 94.12 85 ASP A C 1
ATOM 699 O O . ASP A 1 85 ? 8.777 7.780 13.540 1.00 94.12 85 ASP A O 1
ATOM 703 N N . SER A 1 86 ? 7.000 9.127 13.356 1.00 95.50 86 SER A N 1
ATOM 704 C CA . SER A 1 86 ? 6.572 9.019 14.746 1.00 95.50 86 SER A CA 1
ATOM 705 C C . SER A 1 86 ? 5.228 8.321 14.813 1.00 95.50 86 SER A C 1
ATOM 707 O O . SER A 1 86 ? 4.265 8.728 14.155 1.00 95.50 86 SER A O 1
ATOM 709 N N . LYS A 1 87 ? 5.158 7.277 15.640 1.00 96.69 87 LYS A N 1
ATOM 710 C CA . LYS A 1 87 ? 3.937 6.502 15.837 1.00 96.69 87 LYS A CA 1
ATOM 711 C C . LYS A 1 87 ? 2.846 7.354 16.484 1.00 96.69 87 LYS A C 1
ATOM 713 O O . LYS A 1 87 ? 3.111 8.216 17.321 1.00 96.69 87 LYS A O 1
ATOM 718 N N . LYS A 1 88 ? 1.606 7.094 16.086 1.00 96.62 88 LYS A N 1
ATOM 719 C CA . LYS A 1 88 ? 0.397 7.705 16.631 1.00 96.62 88 LYS A CA 1
ATOM 720 C C . LYS A 1 88 ? -0.633 6.637 16.944 1.00 96.62 88 LYS A C 1
ATOM 722 O O . LYS A 1 88 ? -0.748 5.651 16.216 1.00 96.62 88 LYS A O 1
ATOM 727 N N . LYS A 1 89 ? -1.420 6.889 17.986 1.00 97.19 89 LYS A N 1
ATOM 728 C CA . LYS A 1 89 ? -2.621 6.112 18.303 1.00 97.19 89 LYS A CA 1
ATOM 729 C C . LYS A 1 89 ? -3.634 6.177 17.167 1.00 97.19 89 LYS A C 1
ATOM 731 O O . LYS A 1 89 ? -3.645 7.143 16.398 1.00 97.19 89 LYS A O 1
ATOM 736 N N . ALA A 1 90 ? -4.509 5.177 17.125 1.00 95.88 90 ALA A N 1
ATOM 737 C CA . ALA A 1 90 ? -5.661 5.179 16.239 1.00 95.88 90 ALA A CA 1
ATOM 738 C C . ALA A 1 90 ? -6.475 6.483 16.391 1.00 95.88 90 ALA A C 1
ATOM 740 O O . ALA A 1 90 ? -6.768 6.896 17.522 1.00 95.88 90 ALA A O 1
ATOM 741 N N . PRO A 1 91 ? -6.866 7.136 15.282 1.00 96.38 91 PRO A N 1
ATOM 742 C CA . PRO A 1 91 ? -7.760 8.289 15.328 1.00 96.38 91 PRO A CA 1
ATOM 743 C C . PRO A 1 91 ? -9.128 7.936 15.930 1.00 96.38 91 PRO A C 1
ATOM 745 O O . PRO A 1 91 ? -9.477 6.765 16.081 1.00 96.38 91 PRO A O 1
ATOM 748 N N . ASP A 1 92 ? -9.911 8.958 16.288 1.00 93.38 92 ASP A N 1
ATOM 749 C CA . ASP A 1 92 ? -11.258 8.807 16.865 1.00 93.38 92 ASP A CA 1
ATOM 750 C C . ASP A 1 92 ? -11.311 7.879 18.094 1.00 93.38 92 ASP A C 1
ATOM 752 O O . ASP A 1 92 ? -12.299 7.176 18.325 1.00 93.38 92 ASP A O 1
ATOM 756 N N . ASN A 1 93 ? -10.223 7.844 18.873 1.00 93.12 93 ASN A N 1
ATOM 757 C CA . ASN A 1 93 ? -10.032 6.930 20.003 1.00 93.12 93 ASN A CA 1
ATOM 758 C C . ASN A 1 93 ? -10.259 5.451 19.623 1.00 93.12 93 ASN A C 1
ATOM 760 O O . ASN A 1 93 ? -10.783 4.672 20.418 1.00 93.12 93 ASN A O 1
ATOM 764 N N . GLY A 1 94 ? -9.930 5.077 18.382 1.00 93.75 94 GLY A N 1
ATOM 765 C CA . GLY A 1 94 ? -10.068 3.715 17.873 1.00 93.75 94 GLY A CA 1
ATOM 766 C C . GLY A 1 94 ? -11.506 3.271 17.584 1.00 93.75 94 GLY A C 1
ATOM 767 O O . GLY A 1 94 ? -11.721 2.085 17.331 1.00 93.75 94 GLY A O 1
ATOM 768 N N . ARG A 1 95 ? -12.502 4.174 17.609 1.00 94.00 95 ARG A N 1
ATOM 769 C CA . ARG A 1 95 ? -13.920 3.820 17.397 1.00 94.00 95 ARG A CA 1
ATOM 770 C C . ARG A 1 95 ? -14.187 3.239 16.005 1.00 94.00 95 ARG A C 1
ATOM 772 O O . ARG A 1 95 ? -14.947 2.283 15.891 1.00 94.00 95 ARG A O 1
ATOM 779 N N . LYS A 1 96 ? -13.570 3.803 14.963 1.00 96.81 96 LYS A N 1
ATOM 780 C CA . LYS A 1 96 ? -13.697 3.332 13.572 1.00 96.81 96 LYS A CA 1
ATOM 781 C C . LYS A 1 96 ? -12.520 2.452 13.140 1.00 96.81 96 LYS A C 1
ATOM 783 O O . LYS A 1 96 ? -12.121 2.477 11.981 1.00 96.81 96 LYS A O 1
ATOM 788 N N . THR A 1 97 ? -11.958 1.685 14.068 1.00 97.50 97 THR A N 1
ATOM 789 C CA . THR A 1 97 ? -10.807 0.805 13.831 1.00 97.50 97 THR A CA 1
ATOM 790 C C . THR A 1 97 ? -11.136 -0.600 14.335 1.00 97.50 97 THR A C 1
ATOM 792 O O . THR A 1 97 ? -11.750 -0.734 15.397 1.00 97.50 97 THR A O 1
ATOM 795 N N . PRO A 1 98 ? -10.737 -1.677 13.637 1.00 96.56 98 PRO A N 1
ATOM 796 C CA . PRO A 1 98 ? -10.931 -3.028 14.145 1.00 96.56 98 PRO A CA 1
ATOM 797 C C . PRO A 1 98 ? -10.314 -3.250 15.530 1.00 96.56 98 PRO A C 1
ATOM 799 O O . PRO A 1 98 ? -9.146 -2.954 15.773 1.00 96.56 98 PRO A O 1
ATOM 802 N N . ARG A 1 99 ? -11.094 -3.869 16.423 1.00 94.88 99 ARG A N 1
ATOM 803 C CA . ARG A 1 99 ? -10.742 -4.083 17.841 1.00 94.88 99 ARG A CA 1
ATOM 804 C C . ARG A 1 99 ? -9.427 -4.817 18.090 1.00 94.88 99 ARG A C 1
ATOM 806 O O . ARG A 1 99 ? -8.893 -4.733 19.181 1.00 94.88 99 ARG A O 1
ATOM 813 N N . TYR A 1 100 ? -8.934 -5.587 17.123 1.00 93.56 100 TYR A N 1
ATOM 814 C CA . TYR A 1 100 ? -7.720 -6.373 17.330 1.00 93.56 100 TYR A CA 1
ATOM 815 C C . TYR A 1 100 ? -6.439 -5.524 17.350 1.00 93.56 100 TYR A C 1
ATOM 817 O O . TYR A 1 100 ? -5.401 -6.071 17.706 1.00 93.56 100 TYR A O 1
ATOM 825 N N . TYR A 1 101 ? -6.504 -4.249 16.939 1.00 95.06 101 TYR A N 1
ATOM 826 C CA . TYR A 1 101 ? -5.346 -3.346 16.889 1.00 95.06 101 TYR A CA 1
ATOM 827 C C . TYR A 1 101 ? -5.710 -1.860 17.094 1.00 95.06 101 TYR A C 1
ATOM 829 O O . TYR A 1 101 ? -4.927 -0.962 16.795 1.00 95.06 101 TYR A O 1
ATOM 837 N N . ASN A 1 102 ? -6.915 -1.555 17.584 1.00 95.62 102 ASN A N 1
ATOM 838 C CA . ASN A 1 102 ? -7.380 -0.171 17.732 1.00 95.62 102 ASN A CA 1
ATOM 839 C C . ASN A 1 102 ? -6.692 0.609 18.868 1.00 95.62 102 ASN A C 1
ATOM 841 O O . ASN A 1 102 ? -6.850 1.826 18.943 1.00 95.62 102 ASN A O 1
ATOM 845 N N . GLU A 1 103 ? -5.935 -0.071 19.726 1.00 95.50 103 GLU A N 1
ATOM 846 C CA . GLU A 1 103 ? -5.106 0.531 20.778 1.00 95.50 103 GLU A CA 1
ATOM 847 C C . GLU A 1 103 ? -3.635 0.690 20.361 1.00 95.50 103 GLU A C 1
ATOM 849 O O . GLU A 1 103 ? -2.873 1.359 21.062 1.00 95.50 103 GLU A O 1
ATOM 854 N N . ASP A 1 104 ? -3.235 0.111 19.224 1.00 95.50 104 ASP A N 1
ATOM 855 C CA . ASP A 1 104 ? -1.850 0.147 18.764 1.00 95.50 104 ASP A CA 1
ATOM 856 C C . ASP A 1 104 ? -1.430 1.549 18.303 1.00 95.50 104 ASP A C 1
ATOM 858 O O . ASP A 1 104 ? -2.234 2.378 17.865 1.00 95.50 104 ASP A O 1
ATOM 862 N N . GLU A 1 10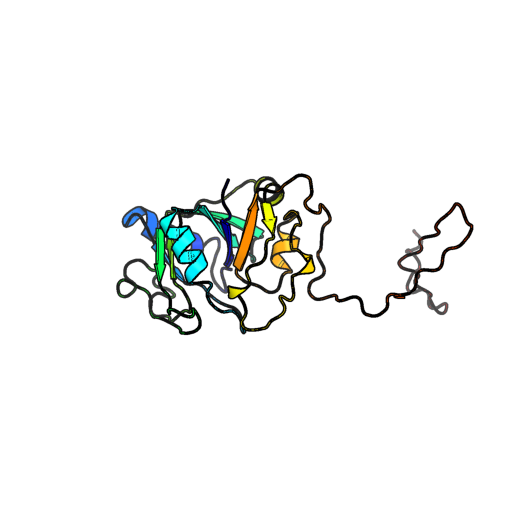5 ? -0.122 1.803 18.367 1.00 97.06 105 GLU A N 1
ATOM 863 C CA . GLU A 1 105 ? 0.497 3.006 17.819 1.00 97.06 105 GLU A CA 1
ATOM 864 C C . GLU A 1 105 ? 1.263 2.670 16.534 1.00 97.06 105 GLU A C 1
ATOM 866 O O . GLU A 1 105 ? 2.212 1.878 16.535 1.00 97.06 105 GLU A O 1
ATOM 871 N N . LEU A 1 106 ? 0.866 3.301 15.429 1.00 97.38 106 LEU A N 1
ATOM 872 C CA . LEU A 1 106 ? 1.384 3.048 14.081 1.00 97.38 106 LEU A CA 1
ATOM 873 C C . LEU A 1 106 ? 1.857 4.352 13.428 1.00 97.38 106 LEU A C 1
ATOM 875 O O . LEU A 1 106 ? 1.424 5.437 13.815 1.00 97.38 106 LEU A O 1
ATOM 879 N N . LEU A 1 107 ? 2.767 4.264 12.452 1.00 97.12 107 LEU A N 1
ATOM 880 C CA . LEU A 1 107 ? 3.352 5.448 11.797 1.00 97.12 107 LEU A CA 1
ATOM 881 C C . LEU A 1 107 ? 2.324 6.257 10.992 1.00 97.12 107 LEU A C 1
ATOM 883 O O . LEU A 1 107 ? 2.434 7.480 10.881 1.00 97.12 107 LEU A O 1
ATOM 887 N N . GLY A 1 108 ? 1.312 5.581 10.450 1.00 97.38 108 GLY A N 1
ATOM 888 C CA . GLY A 1 108 ? 0.272 6.209 9.653 1.00 97.38 108 GLY A CA 1
ATOM 889 C C . GLY A 1 108 ? -1.039 5.440 9.682 1.00 97.38 108 GLY A C 1
ATOM 890 O O . GLY A 1 108 ? -1.068 4.212 9.786 1.00 97.38 108 GLY A O 1
ATOM 891 N N . TRP A 1 109 ? -2.122 6.199 9.573 1.00 98.38 109 TRP A N 1
ATOM 892 C CA . TRP A 1 109 ? -3.495 5.723 9.523 1.00 98.38 109 TRP A CA 1
ATOM 893 C C . TRP A 1 109 ? -4.171 6.268 8.270 1.00 98.38 109 TRP A C 1
ATOM 895 O O . TRP A 1 109 ? -4.064 7.458 7.971 1.00 98.38 109 TRP A O 1
ATOM 905 N N . LEU A 1 110 ? -4.875 5.401 7.552 1.00 98.44 110 LEU A N 1
ATOM 906 C CA . LEU A 1 110 ? -5.593 5.708 6.319 1.00 98.44 110 LEU A CA 1
ATOM 907 C C . LEU A 1 110 ? -7.084 5.545 6.588 1.00 98.44 110 LEU A C 1
ATOM 909 O O . LEU A 1 110 ? -7.515 4.461 6.971 1.00 98.44 110 LEU A O 1
ATOM 913 N N . LYS A 1 111 ? -7.889 6.580 6.378 1.00 98.44 111 LYS A N 1
ATOM 914 C CA . LYS A 1 111 ? -9.343 6.434 6.382 1.00 98.44 111 LYS A CA 1
ATOM 915 C C . LYS A 1 111 ? -9.780 6.039 4.989 1.00 98.44 111 LYS A C 1
ATOM 917 O O . LYS A 1 111 ? -9.518 6.773 4.033 1.00 98.44 111 LYS A O 1
ATOM 922 N N . VAL A 1 112 ? -10.444 4.901 4.874 1.00 98.62 112 VAL A N 1
ATOM 923 C CA . VAL A 1 112 ? -10.833 4.341 3.581 1.00 98.62 112 VAL A CA 1
ATOM 924 C C . VAL A 1 112 ? -12.313 3.998 3.528 1.00 98.62 112 VAL A C 1
ATOM 926 O O . VAL A 1 112 ? -12.962 3.801 4.556 1.00 98.62 112 VAL A O 1
ATOM 929 N N . SER A 1 113 ? -12.857 3.955 2.312 1.00 98.38 113 SER A N 1
ATOM 930 C CA . SER A 1 113 ? -14.173 3.368 2.046 1.00 98.38 113 SER A CA 1
ATOM 931 C C . SER A 1 113 ? -14.189 1.856 2.307 1.00 98.38 113 SER A C 1
ATOM 933 O O . SER A 1 113 ? -13.175 1.259 2.662 1.00 98.38 113 SER A O 1
ATOM 935 N N . GLU A 1 114 ? -15.329 1.215 2.036 1.00 98.06 114 GLU A N 1
ATOM 936 C CA . GLU A 1 114 ? -15.375 -0.241 1.886 1.00 98.06 114 GLU A CA 1
ATOM 937 C C . GLU A 1 114 ? -14.290 -0.724 0.903 1.00 98.06 114 GLU A C 1
ATOM 939 O O . GLU A 1 114 ? -14.028 -0.089 -0.126 1.00 98.06 114 GLU A O 1
ATOM 944 N N . ILE A 1 115 ? -13.647 -1.831 1.271 1.00 98.12 115 ILE A N 1
ATOM 945 C CA . ILE A 1 115 ? -12.529 -2.455 0.574 1.00 98.12 115 ILE A CA 1
ATOM 946 C C . ILE A 1 115 ? -13.070 -3.601 -0.285 1.00 98.12 115 ILE A C 1
ATOM 948 O O . ILE A 1 115 ? -13.508 -4.632 0.228 1.00 98.12 115 ILE A O 1
ATOM 952 N N . CYS A 1 116 ? -13.023 -3.442 -1.603 1.00 96.88 116 CYS A N 1
ATOM 953 C CA . CYS A 1 116 ? -13.573 -4.409 -2.549 1.00 96.88 116 CYS A CA 1
ATOM 954 C C . CYS A 1 116 ? -12.469 -5.281 -3.149 1.00 96.88 116 CYS A C 1
ATOM 956 O O . CYS A 1 116 ? -11.482 -4.747 -3.655 1.00 96.88 116 CYS A O 1
ATOM 958 N N . GLU A 1 117 ? -12.655 -6.602 -3.142 1.00 95.75 117 GLU A N 1
ATOM 959 C CA . GLU A 1 117 ? -11.753 -7.544 -3.818 1.00 95.75 117 GLU A CA 1
ATOM 960 C C . GLU A 1 117 ? -11.754 -7.310 -5.335 1.00 95.75 117 GLU A C 1
ATOM 962 O O . GLU A 1 117 ? -12.770 -6.951 -5.941 1.00 95.75 117 GLU A O 1
ATOM 967 N N . ILE A 1 118 ? -10.586 -7.489 -5.943 1.00 93.44 118 ILE A N 1
ATOM 968 C CA . ILE A 1 118 ? -10.388 -7.494 -7.386 1.00 93.44 118 ILE A CA 1
ATOM 969 C C . ILE A 1 118 ? -10.192 -8.957 -7.782 1.00 93.44 118 ILE A C 1
ATOM 971 O O . ILE A 1 118 ? -9.288 -9.617 -7.287 1.00 93.44 118 ILE A O 1
ATOM 975 N N . HIS A 1 119 ? -11.070 -9.485 -8.634 1.00 86.88 119 HIS A N 1
ATOM 976 C CA . HIS A 1 119 ? -11.001 -10.893 -9.040 1.00 86.88 119 HIS A CA 1
ATOM 977 C C . HIS A 1 119 ? -10.002 -11.142 -10.175 1.00 86.88 119 HIS A C 1
ATOM 979 O O . HIS A 1 119 ? -9.503 -12.255 -10.299 1.00 86.88 119 HIS A O 1
ATOM 985 N N . ASP A 1 120 ? -9.689 -10.108 -10.959 1.00 84.31 120 ASP A N 1
ATOM 986 C CA . ASP A 1 120 ? -8.695 -10.160 -12.030 1.00 84.31 120 ASP A CA 1
ATOM 987 C C . ASP A 1 120 ? -7.477 -9.301 -11.669 1.00 84.31 120 ASP A C 1
ATOM 989 O O . ASP A 1 120 ? -7.390 -8.112 -11.989 1.00 84.31 120 ASP A O 1
ATOM 993 N N . ASN A 1 121 ? -6.583 -9.885 -10.868 1.00 77.38 121 ASN A N 1
ATOM 994 C CA . ASN A 1 121 ? -5.415 -9.173 -10.350 1.00 77.38 121 ASN A CA 1
ATOM 995 C C . ASN A 1 121 ? -4.436 -8.820 -11.473 1.00 77.38 121 ASN A C 1
ATOM 997 O O . ASN A 1 121 ? -3.922 -7.702 -11.504 1.00 77.38 121 ASN A O 1
ATOM 1001 N N . ASP A 1 122 ? -4.187 -9.761 -12.383 1.00 73.50 122 ASP A N 1
ATOM 1002 C CA . ASP A 1 122 ? -3.189 -9.615 -13.441 1.00 73.50 122 ASP A CA 1
ATOM 1003 C C . ASP A 1 122 ? -3.566 -8.502 -14.420 1.00 73.50 122 ASP A C 1
ATOM 1005 O O . ASP A 1 122 ? -2.695 -7.724 -14.818 1.00 73.50 122 ASP A O 1
ATOM 1009 N N . ASP A 1 123 ? -4.851 -8.372 -14.750 1.00 78.88 123 ASP A N 1
ATOM 1010 C CA . ASP A 1 123 ? -5.332 -7.301 -15.619 1.00 78.88 123 ASP A CA 1
ATOM 1011 C C . ASP A 1 123 ? -5.133 -5.922 -14.988 1.00 78.88 123 ASP A C 1
ATOM 1013 O O . ASP A 1 123 ? -4.702 -4.987 -15.659 1.00 78.88 123 ASP A O 1
ATOM 1017 N N . VAL A 1 124 ? -5.381 -5.775 -13.682 1.00 85.75 124 VAL A N 1
ATOM 1018 C CA . VAL A 1 124 ? -5.150 -4.490 -13.005 1.00 85.75 124 VAL A CA 1
ATOM 1019 C C . VAL A 1 124 ? -3.660 -4.184 -12.905 1.00 85.75 124 VAL A C 1
ATOM 1021 O O . VAL A 1 124 ? -3.259 -3.054 -13.184 1.00 85.75 124 VAL A O 1
ATOM 1024 N N . LEU A 1 125 ? -2.826 -5.160 -12.547 1.00 88.56 125 LEU A N 1
ATOM 1025 C CA . LEU A 1 125 ? -1.389 -4.935 -12.384 1.00 88.56 125 LEU A CA 1
ATOM 1026 C C . LEU A 1 125 ? -0.723 -4.516 -13.694 1.00 88.56 125 LEU A C 1
ATOM 1028 O O . LEU A 1 125 ? -0.011 -3.515 -13.713 1.00 88.56 125 LEU A O 1
ATOM 1032 N N . LYS A 1 126 ? -1.047 -5.180 -14.807 1.00 91.19 126 LYS A N 1
ATOM 1033 C CA . LYS A 1 126 ? -0.468 -4.866 -16.124 1.00 91.19 126 LYS A CA 1
ATOM 1034 C C . LYS A 1 126 ? -0.885 -3.498 -16.671 1.00 91.19 126 LYS A C 1
ATOM 1036 O O . LYS A 1 126 ? -0.294 -3.022 -17.636 1.00 91.19 126 LYS A O 1
ATOM 1041 N N . THR A 1 127 ? -1.867 -2.839 -16.051 1.00 92.69 127 THR A N 1
ATOM 1042 C CA . THR A 1 127 ? -2.229 -1.443 -16.359 1.00 92.69 127 THR A CA 1
ATOM 1043 C C . THR A 1 127 ? -1.439 -0.418 -15.549 1.00 92.69 127 THR A C 1
ATOM 1045 O O . THR A 1 127 ? -1.642 0.784 -15.728 1.00 92.69 127 THR A O 1
ATOM 1048 N N . LEU A 1 128 ? -0.556 -0.860 -14.653 1.00 95.25 128 LEU A N 1
ATOM 1049 C CA . LEU A 1 128 ? 0.189 -0.021 -13.725 1.00 95.25 128 LEU A CA 1
ATOM 1050 C C . LEU A 1 128 ? 1.697 -0.188 -13.927 1.00 95.25 128 LEU A C 1
ATOM 1052 O O . LEU A 1 128 ? 2.179 -1.274 -14.229 1.00 95.25 128 LEU A O 1
ATOM 1056 N N . SER A 1 129 ? 2.439 0.884 -13.675 1.00 96.31 129 SER A N 1
ATOM 1057 C CA . SER A 1 129 ? 3.900 0.904 -13.650 1.00 96.31 129 SER A CA 1
ATOM 1058 C C . SER A 1 129 ? 4.411 1.538 -12.367 1.00 96.31 129 SER A C 1
ATOM 1060 O O . SER A 1 129 ? 3.826 2.507 -11.871 1.00 96.31 129 SER A O 1
ATOM 1062 N N . TYR A 1 130 ? 5.520 1.024 -11.842 1.00 95.81 130 TYR A N 1
ATOM 1063 C CA . TYR A 1 130 ? 6.153 1.576 -10.647 1.00 95.81 130 TYR A CA 1
ATOM 1064 C C . TYR A 1 130 ? 6.791 2.935 -10.921 1.00 95.81 130 TYR A C 1
ATOM 1066 O O . TYR A 1 130 ? 7.432 3.148 -11.954 1.00 95.81 130 TYR A O 1
ATOM 1074 N N . ILE A 1 131 ? 6.670 3.835 -9.951 1.00 95.12 131 ILE A N 1
ATOM 1075 C CA . ILE A 1 131 ? 7.376 5.117 -9.927 1.00 95.12 131 ILE A CA 1
ATOM 1076 C C . ILE A 1 131 ? 8.034 5.334 -8.560 1.00 95.12 131 ILE A C 1
ATOM 1078 O O . ILE A 1 131 ? 7.609 4.712 -7.581 1.00 95.12 131 ILE A O 1
ATOM 1082 N N . PRO A 1 132 ? 9.050 6.212 -8.477 1.00 93.81 132 PRO A N 1
ATOM 1083 C CA . PRO A 1 132 ? 9.721 6.501 -7.217 1.00 93.81 132 PRO A CA 1
ATOM 1084 C C . PRO A 1 132 ? 8.765 6.982 -6.120 1.00 93.81 132 PRO A C 1
ATOM 1086 O O . PRO A 1 132 ? 7.829 7.751 -6.370 1.00 93.81 132 PRO A O 1
ATOM 1089 N N . LEU A 1 133 ? 9.029 6.529 -4.894 1.00 93.12 133 LEU A N 1
ATOM 1090 C CA . LEU A 1 133 ? 8.402 7.001 -3.660 1.00 93.12 133 LEU A CA 1
ATOM 1091 C C . LEU A 1 133 ? 9.509 7.372 -2.673 1.00 93.12 133 LEU A C 1
ATOM 1093 O O . LEU A 1 133 ? 9.757 6.666 -1.699 1.00 93.12 133 LEU A O 1
ATOM 1097 N N . ASP A 1 134 ? 10.194 8.474 -2.963 1.00 89.50 134 ASP A N 1
ATOM 1098 C CA . ASP A 1 134 ? 11.421 8.874 -2.262 1.00 89.50 134 ASP A CA 1
ATOM 1099 C C . ASP A 1 134 ? 11.203 9.139 -0.762 1.00 89.50 134 ASP A C 1
ATOM 1101 O O . ASP A 1 134 ? 12.128 9.024 0.033 1.00 89.50 134 ASP A O 1
ATOM 1105 N N . SER A 1 135 ? 9.973 9.453 -0.352 1.00 90.69 135 SER A N 1
ATOM 1106 C CA . SER A 1 135 ? 9.594 9.667 1.049 1.00 90.69 135 SER A CA 1
ATOM 1107 C C . SER A 1 135 ? 9.396 8.388 1.865 1.00 90.69 135 SER A C 1
ATOM 1109 O O . SER A 1 135 ? 9.204 8.480 3.078 1.00 90.69 135 SER A O 1
ATOM 1111 N N . LEU A 1 136 ? 9.435 7.203 1.240 1.00 92.62 136 LEU A N 1
ATOM 1112 C CA . LEU A 1 136 ? 9.265 5.932 1.951 1.00 92.62 136 LEU A CA 1
ATOM 1113 C C . LEU A 1 136 ? 10.480 5.580 2.814 1.00 92.62 136 LEU A C 1
ATOM 1115 O O . LEU A 1 136 ? 10.325 4.906 3.827 1.00 92.62 136 LEU A O 1
ATOM 1119 N N . PHE A 1 137 ? 11.679 6.021 2.440 1.00 89.38 137 PHE A N 1
ATOM 1120 C CA . PHE A 1 137 ? 12.908 5.705 3.161 1.00 89.38 137 PHE A CA 1
ATOM 1121 C C . PHE A 1 137 ? 13.677 6.974 3.509 1.00 89.38 137 PHE A C 1
ATOM 1123 O O . PHE A 1 137 ? 13.697 7.941 2.758 1.00 89.38 137 PHE A O 1
ATOM 1130 N N . THR A 1 138 ? 14.370 6.959 4.647 1.00 79.31 138 THR A N 1
ATOM 1131 C CA . THR A 1 138 ? 15.300 8.042 5.009 1.00 79.31 138 THR A CA 1
ATOM 1132 C C . THR A 1 138 ? 16.640 7.935 4.283 1.00 79.31 138 THR A C 1
ATOM 1134 O O . THR A 1 138 ? 17.418 8.890 4.266 1.00 79.31 138 THR A O 1
ATOM 1137 N N . THR A 1 139 ? 16.941 6.770 3.706 1.00 75.62 139 THR A N 1
ATOM 1138 C CA . THR A 1 139 ? 18.196 6.511 3.004 1.00 75.62 139 THR A CA 1
ATOM 1139 C C . THR A 1 139 ? 18.145 6.997 1.555 1.00 75.62 139 THR A C 1
ATOM 1141 O O . THR A 1 139 ? 17.112 6.849 0.911 1.00 75.62 139 THR A O 1
ATOM 1144 N N . PRO A 1 140 ? 19.266 7.481 0.980 1.00 65.44 140 PRO A N 1
ATOM 1145 C CA . PRO A 1 140 ? 19.273 8.113 -0.346 1.00 65.44 140 PRO A CA 1
ATOM 1146 C C . PRO A 1 140 ? 18.955 7.180 -1.517 1.00 65.44 140 PRO A C 1
ATOM 1148 O O . PRO A 1 140 ? 18.772 7.657 -2.633 1.00 65.44 140 PRO A O 1
ATOM 1151 N N . LYS A 1 141 ? 18.998 5.861 -1.300 1.00 71.06 141 LYS A N 1
ATOM 1152 C CA . LYS A 1 141 ? 18.874 4.868 -2.359 1.00 71.06 141 LYS A CA 1
ATOM 1153 C C . LYS A 1 141 ? 17.768 3.877 -2.035 1.00 71.06 141 LYS A C 1
ATOM 1155 O O . LYS A 1 141 ? 17.845 3.175 -1.028 1.00 71.06 141 LYS A O 1
ATOM 1160 N N . ASP A 1 142 ? 16.786 3.817 -2.923 1.00 79.50 142 ASP A N 1
ATOM 1161 C CA . ASP A 1 142 ? 15.746 2.801 -2.916 1.00 79.50 142 ASP A CA 1
ATOM 1162 C C . ASP A 1 142 ? 16.327 1.467 -3.405 1.00 79.50 142 ASP A C 1
ATOM 1164 O O . ASP A 1 142 ? 16.912 1.389 -4.488 1.00 79.50 142 ASP A O 1
ATOM 1168 N N . LEU A 1 143 ? 16.201 0.413 -2.597 1.00 76.25 143 LEU A N 1
ATOM 1169 C CA . LEU A 1 143 ? 16.741 -0.911 -2.928 1.00 76.25 143 LEU A CA 1
ATOM 1170 C C . LEU A 1 143 ? 16.028 -1.552 -4.128 1.00 76.25 143 LEU A C 1
ATOM 1172 O O . LEU A 1 143 ? 16.610 -2.408 -4.794 1.00 76.25 143 LEU A O 1
ATOM 1176 N N . ASP A 1 144 ? 14.811 -1.099 -4.433 1.00 81.50 144 ASP A N 1
ATOM 1177 C CA . ASP A 1 144 ? 13.981 -1.613 -5.517 1.00 81.50 144 ASP A CA 1
ATOM 1178 C C . ASP A 1 144 ? 13.981 -0.695 -6.758 1.00 81.50 144 ASP A C 1
ATOM 1180 O O . ASP A 1 144 ? 13.139 -0.876 -7.639 1.00 81.50 144 ASP A O 1
ATOM 1184 N N . GLU A 1 145 ? 14.933 0.248 -6.883 1.00 85.44 145 GLU A N 1
ATOM 1185 C CA . GLU A 1 145 ? 14.985 1.247 -7.976 1.00 85.44 145 GLU A CA 1
ATOM 1186 C C . GLU A 1 145 ? 14.943 0.643 -9.392 1.00 85.44 145 GLU A C 1
ATOM 1188 O O . GLU A 1 145 ? 14.450 1.269 -10.330 1.00 85.44 145 GLU A O 1
ATOM 1193 N N . GLN A 1 146 ? 15.415 -0.599 -9.542 1.00 84.81 146 GLN A N 1
ATOM 1194 C CA . GLN A 1 146 ? 15.383 -1.360 -10.796 1.00 84.81 146 GLN A CA 1
ATOM 1195 C C . GLN A 1 146 ? 13.961 -1.589 -11.337 1.00 84.81 146 GLN A C 1
ATOM 1197 O O . GLN A 1 146 ? 13.793 -1.881 -12.519 1.00 84.81 146 GLN A O 1
ATOM 1202 N N . HIS A 1 147 ? 12.938 -1.470 -10.485 1.00 88.56 147 HIS A N 1
ATOM 1203 C CA . HIS A 1 147 ? 11.542 -1.613 -10.876 1.00 88.56 147 HIS A CA 1
ATOM 1204 C C . HIS A 1 147 ? 10.941 -0.304 -11.401 1.00 88.56 147 HIS A C 1
ATOM 1206 O O . HIS A 1 147 ? 9.843 -0.331 -11.941 1.00 88.56 147 HIS A O 1
ATOM 1212 N N . PHE A 1 148 ? 11.592 0.853 -11.262 1.00 91.38 148 PHE A N 1
ATOM 1213 C CA . PHE A 1 148 ? 10.989 2.116 -11.692 1.00 91.38 148 PHE A CA 1
ATOM 1214 C C . PHE A 1 148 ? 10.835 2.210 -13.215 1.00 91.38 148 PHE A C 1
ATOM 1216 O O . PHE A 1 148 ? 11.717 1.817 -13.975 1.00 91.38 148 PHE A O 1
ATOM 1223 N N . ASN A 1 149 ? 9.708 2.782 -13.658 1.00 93.31 149 ASN A N 1
ATOM 1224 C CA . ASN A 1 149 ? 9.290 2.855 -15.066 1.00 93.31 149 ASN A CA 1
ATOM 1225 C C . ASN A 1 149 ? 9.141 1.477 -15.730 1.00 93.31 149 ASN A C 1
ATOM 1227 O O . ASN A 1 149 ? 9.390 1.309 -16.924 1.00 93.31 149 ASN A O 1
ATOM 1231 N N . LYS A 1 150 ? 8.737 0.485 -14.941 1.00 94.25 150 LYS A N 1
ATOM 1232 C CA . LYS A 1 150 ? 8.442 -0.878 -15.373 1.00 94.25 150 LYS A CA 1
ATOM 1233 C C . LYS A 1 150 ? 6.997 -1.204 -15.026 1.00 94.25 150 LYS A C 1
ATOM 1235 O O . LYS A 1 150 ? 6.524 -0.832 -13.948 1.00 94.25 150 LYS A O 1
ATOM 1240 N N . VAL A 1 151 ? 6.330 -1.923 -15.921 1.00 94.81 151 VAL A N 1
ATOM 1241 C CA . VAL A 1 151 ? 4.979 -2.442 -15.699 1.00 94.81 151 VAL A CA 1
ATOM 1242 C C . VAL A 1 151 ? 4.998 -3.447 -14.547 1.00 94.81 151 VAL A C 1
ATOM 1244 O O . VAL A 1 151 ? 5.910 -4.276 -14.449 1.00 94.81 151 VAL A O 1
ATOM 1247 N N . VAL A 1 152 ? 3.982 -3.387 -13.686 1.00 94.00 152 VAL A N 1
ATOM 1248 C CA . VAL A 1 152 ? 3.750 -4.382 -12.637 1.00 94.00 152 VAL A CA 1
ATOM 1249 C C . VAL A 1 152 ? 3.230 -5.652 -13.306 1.00 94.00 152 VAL A C 1
ATOM 1251 O O . VAL A 1 152 ? 2.078 -5.715 -13.729 1.00 94.00 152 VAL A O 1
ATOM 1254 N N . LEU A 1 153 ? 4.084 -6.661 -13.469 1.00 89.88 153 LEU A N 1
ATOM 1255 C CA . LEU A 1 153 ? 3.739 -7.805 -14.324 1.00 89.88 153 LEU A CA 1
ATOM 1256 C C . LEU A 1 153 ? 3.017 -8.936 -13.603 1.00 89.88 153 LEU A C 1
ATOM 1258 O O . LEU A 1 153 ? 2.229 -9.640 -14.238 1.00 89.88 153 LEU A O 1
ATOM 1262 N N . SER A 1 154 ? 3.293 -9.131 -12.314 1.00 89.00 154 SER A N 1
ATOM 1263 C CA . SER A 1 154 ? 2.722 -10.236 -11.552 1.00 89.00 154 SER A CA 1
ATOM 1264 C C . SER A 1 154 ? 2.611 -9.931 -10.061 1.00 89.00 154 SER A C 1
ATOM 1266 O O . SER A 1 154 ? 3.344 -9.122 -9.489 1.00 89.00 154 SER A O 1
ATOM 1268 N N . VAL A 1 155 ? 1.694 -10.638 -9.399 1.00 89.56 155 VAL A N 1
ATOM 1269 C CA . VAL A 1 155 ? 1.567 -10.640 -7.932 1.00 89.56 155 VAL A CA 1
ATOM 1270 C C . VAL A 1 155 ? 2.832 -11.161 -7.236 1.00 89.56 155 VAL A C 1
ATOM 1272 O O . VAL A 1 155 ? 3.123 -10.767 -6.105 1.00 89.56 155 VAL A O 1
ATOM 1275 N N . THR A 1 156 ? 3.584 -12.045 -7.899 1.00 88.75 156 THR A N 1
ATOM 1276 C CA . THR A 1 156 ? 4.827 -12.627 -7.382 1.00 88.75 156 THR A CA 1
ATOM 1277 C C . THR A 1 156 ? 5.914 -11.564 -7.305 1.00 88.75 156 THR A C 1
ATOM 1279 O O . THR A 1 156 ? 6.526 -11.399 -6.255 1.00 88.75 156 THR A O 1
ATOM 1282 N N . GLU A 1 157 ? 6.079 -10.769 -8.361 1.00 89.94 157 GLU A N 1
ATOM 1283 C CA . GLU A 1 157 ? 7.022 -9.649 -8.394 1.00 89.94 157 GLU A CA 1
ATOM 1284 C C . GLU A 1 157 ? 6.764 -8.630 -7.274 1.00 89.94 157 GLU A C 1
ATOM 1286 O O . GLU A 1 157 ? 7.692 -8.209 -6.584 1.00 89.94 157 GLU A O 1
ATOM 1291 N N . VAL A 1 158 ? 5.498 -8.273 -7.030 1.00 91.88 158 VAL A N 1
ATOM 1292 C CA . VAL A 1 158 ? 5.135 -7.374 -5.920 1.00 91.88 158 VAL A CA 1
ATOM 1293 C C . VAL A 1 158 ? 5.501 -8.000 -4.566 1.00 91.88 158 VAL A C 1
ATOM 1295 O O . VAL A 1 158 ? 5.950 -7.309 -3.654 1.00 91.88 158 VAL A O 1
ATOM 1298 N N . LYS A 1 159 ? 5.310 -9.314 -4.402 1.00 91.69 159 LYS A N 1
ATOM 1299 C CA . LYS A 1 159 ? 5.565 -10.019 -3.136 1.00 91.69 159 LYS A CA 1
ATOM 1300 C C . LYS A 1 159 ? 7.047 -10.080 -2.760 1.00 91.69 159 LYS A C 1
ATOM 1302 O O . LYS A 1 159 ? 7.341 -9.972 -1.562 1.00 91.69 159 LYS A O 1
ATOM 1307 N N . GLU A 1 160 ? 7.928 -10.272 -3.741 1.00 89.00 160 GLU A N 1
ATOM 1308 C CA . GLU A 1 160 ? 9.377 -10.438 -3.537 1.00 89.00 160 GLU A CA 1
ATOM 1309 C C . GLU A 1 160 ? 10.100 -9.127 -3.181 1.00 89.00 160 GLU A C 1
ATOM 1311 O O . GLU A 1 160 ? 11.202 -9.157 -2.629 1.00 89.00 160 GLU A O 1
ATOM 1316 N N . GLN A 1 161 ? 9.469 -7.974 -3.427 1.00 89.94 161 GLN A N 1
ATOM 1317 C CA . GLN A 1 161 ? 9.996 -6.668 -3.029 1.00 89.94 161 GLN A CA 1
ATOM 1318 C C . GLN A 1 161 ? 9.903 -6.459 -1.507 1.00 89.94 161 GLN A C 1
ATOM 1320 O O . GLN A 1 161 ? 8.882 -6.750 -0.857 1.00 89.94 161 GLN A O 1
ATOM 1325 N N . ASP A 1 162 ? 10.972 -5.920 -0.914 1.00 87.31 162 ASP A N 1
ATOM 1326 C CA . ASP A 1 162 ? 11.101 -5.766 0.539 1.00 87.31 162 ASP A CA 1
ATOM 1327 C C . ASP A 1 162 ? 10.534 -4.435 1.043 1.00 87.31 162 ASP A C 1
ATOM 1329 O O . ASP A 1 162 ? 11.171 -3.670 1.755 1.00 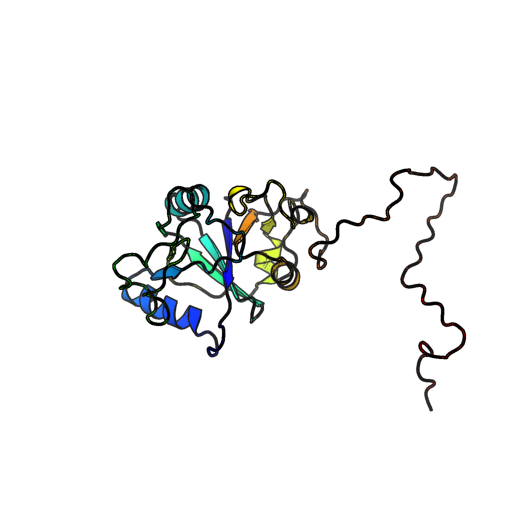87.31 162 ASP A O 1
ATOM 1333 N N . ARG A 1 163 ? 9.269 -4.185 0.707 1.00 91.81 163 ARG A N 1
ATOM 1334 C CA . ARG A 1 163 ? 8.546 -2.966 1.091 1.00 91.81 163 ARG A CA 1
ATOM 1335 C C . ARG A 1 163 ? 7.083 -3.230 1.398 1.00 91.81 163 ARG A C 1
ATOM 1337 O O . ARG A 1 163 ? 6.580 -4.351 1.217 1.00 91.81 163 ARG A O 1
ATOM 1344 N N . THR A 1 164 ? 6.413 -2.207 1.911 1.00 95.25 164 THR A N 1
ATOM 1345 C CA . THR A 1 164 ? 4.993 -2.255 2.265 1.00 95.25 164 THR A CA 1
ATOM 1346 C C . THR A 1 164 ? 4.132 -1.230 1.534 1.00 95.25 164 THR A C 1
ATOM 1348 O O . THR A 1 164 ? 2.909 -1.371 1.562 1.00 95.25 164 THR A O 1
ATOM 1351 N N . ILE A 1 165 ? 4.730 -0.247 0.851 1.00 96.31 165 ILE A N 1
ATOM 1352 C CA . ILE A 1 165 ? 4.017 0.710 -0.002 1.00 96.31 165 ILE A CA 1
ATOM 1353 C C . ILE A 1 165 ? 4.712 0.809 -1.360 1.00 96.31 165 ILE A C 1
ATOM 1355 O O . ILE A 1 165 ? 5.929 0.967 -1.450 1.00 96.31 165 ILE A O 1
ATOM 1359 N N . TRP A 1 166 ? 3.925 0.783 -2.429 1.00 96.38 166 TRP A N 1
ATOM 1360 C CA . TRP A 1 166 ? 4.378 1.146 -3.770 1.00 96.38 166 TRP A CA 1
ATOM 1361 C C . TRP A 1 166 ? 3.614 2.361 -4.253 1.00 96.38 166 TRP A C 1
ATOM 1363 O O . TRP A 1 166 ? 2.398 2.422 -4.077 1.00 96.38 166 TRP A O 1
ATOM 1373 N N . LYS A 1 167 ? 4.312 3.287 -4.911 1.00 96.50 167 LYS A N 1
ATOM 1374 C CA . LYS A 1 167 ? 3.688 4.318 -5.734 1.00 96.50 167 LYS A CA 1
ATOM 1375 C C . LYS A 1 167 ? 3.685 3.837 -7.180 1.00 96.50 167 LYS A C 1
ATOM 1377 O O . LYS A 1 167 ? 4.696 3.354 -7.688 1.00 96.50 167 LYS A O 1
ATOM 1382 N N . VAL A 1 168 ? 2.536 3.937 -7.831 1.00 96.94 168 VAL A N 1
ATOM 1383 C CA . VAL A 1 168 ? 2.340 3.456 -9.198 1.00 96.94 168 VAL A CA 1
ATOM 1384 C C . VAL A 1 168 ? 1.561 4.477 -10.018 1.00 96.94 168 VAL A C 1
ATOM 1386 O O . VAL A 1 168 ? 0.821 5.308 -9.486 1.00 96.94 168 VAL A O 1
ATOM 1389 N N . ARG A 1 169 ? 1.717 4.413 -11.334 1.00 96.19 169 ARG A N 1
ATOM 1390 C CA . ARG A 1 169 ? 0.956 5.205 -12.307 1.00 96.19 169 ARG A CA 1
ATOM 1391 C C . ARG A 1 169 ? 0.373 4.286 -13.381 1.00 96.19 169 ARG A C 1
ATOM 1393 O O . ARG A 1 169 ? 0.856 3.168 -13.511 1.00 96.19 169 ARG A O 1
ATOM 1400 N N . PRO A 1 170 ? -0.609 4.738 -14.175 1.00 95.62 170 PRO A N 1
ATOM 1401 C CA . PRO A 1 170 ? -0.994 4.031 -15.390 1.00 95.62 170 PRO A CA 1
ATOM 1402 C C . PRO A 1 170 ? 0.223 3.765 -16.283 1.00 95.62 170 PRO A C 1
ATOM 1404 O O . PRO A 1 170 ? 1.024 4.678 -16.503 1.00 95.62 170 PRO A O 1
ATOM 1407 N N . ALA A 1 171 ? 0.343 2.536 -16.774 1.00 95.00 171 ALA A N 1
ATOM 1408 C CA . ALA A 1 171 ? 1.413 2.136 -17.673 1.00 95.00 171 ALA A CA 1
ATOM 1409 C C . ALA A 1 171 ? 1.367 2.933 -18.984 1.00 95.00 171 ALA A C 1
ATOM 1411 O O . ALA A 1 171 ? 0.291 3.274 -19.487 1.00 95.00 171 ALA A O 1
ATOM 1412 N N . ILE A 1 172 ? 2.544 3.228 -19.530 1.00 95.00 172 ILE A N 1
ATOM 1413 C CA . ILE A 1 172 ? 2.715 3.840 -20.852 1.00 95.00 172 ILE A CA 1
ATOM 1414 C C . ILE A 1 172 ? 3.564 2.937 -21.750 1.00 95.00 172 ILE A C 1
ATOM 1416 O O . ILE A 1 172 ? 4.360 2.143 -21.257 1.00 95.00 172 ILE A O 1
ATOM 1420 N N . ASP A 1 173 ? 3.445 3.093 -23.069 1.00 92.12 173 ASP A N 1
ATOM 1421 C CA . ASP A 1 173 ? 4.093 2.210 -24.056 1.00 92.12 173 ASP A CA 1
ATOM 1422 C C . ASP A 1 173 ? 5.625 2.144 -23.940 1.00 92.12 173 ASP A C 1
ATOM 1424 O O . ASP A 1 173 ? 6.241 1.172 -24.371 1.00 92.12 173 ASP A O 1
ATOM 1428 N N . SER A 1 174 ? 6.252 3.173 -23.362 1.00 93.00 174 SER A N 1
ATOM 1429 C CA . SER A 1 174 ? 7.700 3.222 -23.141 1.00 93.00 174 SER A CA 1
ATOM 1430 C C . SER A 1 174 ? 8.163 2.554 -21.844 1.00 93.00 174 SER A C 1
ATOM 1432 O O . SER A 1 174 ? 9.371 2.480 -21.618 1.00 93.00 174 SER A O 1
ATOM 1434 N N . ASP A 1 175 ? 7.246 2.143 -20.963 1.00 93.81 175 ASP A N 1
ATOM 1435 C CA . ASP A 1 175 ? 7.606 1.470 -19.715 1.00 93.81 175 ASP A CA 1
ATOM 1436 C C . ASP A 1 175 ? 8.128 0.050 -20.000 1.00 93.81 175 ASP A C 1
ATOM 1438 O O . ASP A 1 175 ? 7.716 -0.632 -20.941 1.00 93.81 175 ASP A O 1
ATOM 1442 N N . LEU A 1 176 ? 9.057 -0.412 -19.166 1.00 89.69 176 LEU A N 1
ATOM 1443 C CA . LEU A 1 176 ? 9.720 -1.702 -19.320 1.00 89.69 176 LEU A CA 1
ATOM 1444 C C . LEU A 1 176 ? 8.747 -2.863 -19.051 1.00 89.69 176 LEU A C 1
ATOM 1446 O O . LEU A 1 176 ? 8.062 -2.890 -18.030 1.00 89.69 176 LEU A O 1
ATOM 1450 N N . GLN A 1 177 ? 8.737 -3.859 -19.941 1.00 88.88 177 GLN A N 1
ATOM 1451 C CA . GLN A 1 177 ? 7.837 -5.022 -19.889 1.00 88.88 177 GLN A CA 1
ATOM 1452 C C . GLN A 1 177 ? 8.614 -6.342 -19.752 1.00 88.88 177 GLN A C 1
ATOM 1454 O O . GLN A 1 177 ? 8.542 -7.223 -20.602 1.00 88.88 177 GLN A O 1
ATOM 1459 N N . HIS A 1 178 ? 9.408 -6.473 -18.694 1.00 82.12 178 HIS A N 1
ATOM 1460 C CA . HIS A 1 178 ? 10.077 -7.728 -18.327 1.00 82.12 178 HIS A CA 1
ATOM 1461 C C . HIS A 1 178 ? 9.804 -8.026 -16.856 1.00 82.12 178 HIS A C 1
ATOM 1463 O O . HIS A 1 178 ? 9.558 -7.088 -16.110 1.00 82.12 178 HIS A O 1
ATOM 1469 N N . GLU A 1 179 ? 9.790 -9.289 -16.431 1.00 81.06 179 GLU A N 1
ATOM 1470 C CA . GLU A 1 179 ? 9.556 -9.649 -15.023 1.00 81.06 179 GLU A CA 1
ATOM 1471 C C . GLU A 1 179 ? 10.871 -9.613 -14.237 1.00 81.06 179 GLU A C 1
ATOM 1473 O O . GLU A 1 179 ? 11.907 -10.062 -14.733 1.00 81.06 179 GLU A O 1
ATOM 1478 N N . LEU A 1 180 ? 10.835 -9.069 -13.018 1.00 78.19 180 LEU A N 1
ATOM 1479 C CA . LEU A 1 180 ? 11.968 -9.048 -12.095 1.00 78.19 180 LEU A CA 1
ATOM 1480 C C . LEU A 1 180 ? 11.557 -9.715 -10.783 1.00 78.19 180 LEU A C 1
ATOM 1482 O O . LEU A 1 180 ? 10.901 -9.119 -9.940 1.00 78.19 180 LEU A O 1
ATOM 1486 N N . LEU A 1 181 ? 11.970 -10.969 -10.604 1.00 75.69 181 LEU A N 1
ATOM 1487 C CA . LEU A 1 181 ? 11.724 -11.721 -9.366 1.00 75.69 181 LEU A CA 1
ATOM 1488 C C . LEU A 1 181 ? 12.882 -11.620 -8.364 1.00 75.69 181 LEU A C 1
ATOM 1490 O O . LEU A 1 181 ? 12.744 -12.018 -7.211 1.00 75.69 181 LEU A O 1
ATOM 1494 N N . ALA A 1 182 ? 14.037 -11.111 -8.794 1.00 63.34 182 ALA A N 1
ATOM 1495 C CA . ALA A 1 182 ? 15.197 -10.944 -7.932 1.00 63.34 182 ALA A CA 1
ATOM 1496 C C . ALA A 1 182 ? 15.135 -9.587 -7.225 1.00 63.34 182 ALA A C 1
ATOM 1498 O O . ALA A 1 182 ? 15.346 -8.553 -7.859 1.00 63.34 182 ALA A O 1
ATOM 1499 N N . SER A 1 183 ? 14.905 -9.582 -5.913 1.00 57.12 183 SER A N 1
ATOM 1500 C CA . SER A 1 183 ? 15.159 -8.400 -5.088 1.00 57.12 183 SER A CA 1
ATOM 1501 C C . SER A 1 183 ? 16.653 -8.329 -4.728 1.00 57.12 183 SER A C 1
ATOM 1503 O O . SER A 1 183 ? 17.307 -9.350 -4.514 1.00 57.12 183 SER A O 1
ATOM 1505 N N . HIS A 1 184 ? 17.217 -7.118 -4.684 1.00 56.88 184 HIS A N 1
ATOM 1506 C CA . HIS A 1 184 ? 18.575 -6.835 -4.184 1.00 56.88 184 HIS A CA 1
ATOM 1507 C C . HIS A 1 184 ? 19.778 -7.335 -5.006 1.00 56.88 184 HIS A C 1
ATOM 1509 O O . HIS A 1 184 ? 20.904 -7.331 -4.499 1.00 56.88 184 HIS A O 1
ATOM 1515 N N . TYR A 1 185 ? 19.611 -7.719 -6.274 1.00 51.62 185 TYR A N 1
ATOM 1516 C CA . TYR A 1 185 ? 20.758 -8.081 -7.111 1.00 51.62 185 TYR A CA 1
ATOM 1517 C C . TYR A 1 185 ? 21.314 -6.842 -7.821 1.00 51.62 185 TYR A C 1
ATOM 1519 O O . TYR A 1 185 ? 20.880 -6.494 -8.912 1.00 51.62 185 TYR A O 1
ATOM 1527 N N . ILE A 1 186 ? 22.309 -6.178 -7.226 1.00 52.62 186 ILE A N 1
ATOM 1528 C CA . ILE A 1 186 ? 23.223 -5.340 -8.013 1.00 52.62 186 ILE A CA 1
ATOM 1529 C C . ILE A 1 186 ? 24.245 -6.304 -8.598 1.00 52.62 186 ILE A C 1
ATOM 1531 O O . ILE A 1 186 ? 25.103 -6.789 -7.859 1.00 52.62 186 ILE A O 1
ATOM 1535 N N . PRO A 1 187 ? 24.186 -6.641 -9.889 1.00 54.84 187 PRO A N 1
ATOM 1536 C CA . PRO A 1 187 ? 25.165 -7.547 -10.440 1.00 54.84 187 PRO A CA 1
ATOM 1537 C C . PRO A 1 187 ? 26.543 -6.871 -10.461 1.00 54.84 187 PRO A C 1
ATOM 1539 O O . PRO A 1 187 ? 26.788 -5.912 -11.188 1.00 54.84 187 PRO A O 1
ATOM 1542 N N . TYR A 1 188 ? 27.453 -7.372 -9.631 1.00 50.53 188 TYR A N 1
ATOM 1543 C CA . TYR A 1 188 ? 28.759 -6.759 -9.369 1.00 50.53 188 TYR A CA 1
ATOM 1544 C C . TYR A 1 188 ? 29.906 -7.358 -10.203 1.00 50.53 188 TYR A C 1
ATOM 1546 O O . TYR A 1 188 ? 31.032 -6.877 -10.131 1.00 50.53 188 TYR A O 1
ATOM 1554 N N . ASN A 1 189 ? 29.620 -8.365 -11.038 1.00 55.72 189 ASN A N 1
ATOM 1555 C CA . ASN A 1 189 ? 30.607 -9.079 -11.861 1.00 55.72 189 ASN A CA 1
ATOM 1556 C C . ASN A 1 189 ? 30.352 -8.941 -13.371 1.00 55.72 189 ASN A C 1
ATOM 1558 O O . ASN A 1 189 ? 30.633 -9.859 -14.141 1.00 55.72 189 ASN A O 1
ATOM 1562 N N . PHE A 1 190 ? 29.823 -7.801 -13.820 1.00 62.53 190 PHE A N 1
ATOM 1563 C CA . PHE A 1 190 ? 29.765 -7.502 -15.249 1.00 62.53 190 PHE A CA 1
ATOM 1564 C C . PHE A 1 190 ? 30.982 -6.704 -15.693 1.00 62.53 190 PHE A C 1
ATOM 1566 O O . PHE A 1 190 ? 31.425 -5.758 -15.040 1.00 62.53 190 PHE A O 1
ATOM 1573 N N . ASN A 1 191 ? 31.530 -7.090 -16.840 1.00 56.91 191 ASN A N 1
ATOM 1574 C CA . ASN A 1 191 ? 32.624 -6.360 -17.447 1.00 56.91 191 ASN A CA 1
ATOM 1575 C C . ASN A 1 191 ? 32.099 -5.004 -17.945 1.00 56.91 191 ASN A C 1
ATOM 1577 O O . ASN A 1 191 ? 31.322 -4.950 -18.893 1.00 56.91 191 ASN A O 1
ATOM 1581 N N . GLN A 1 192 ? 32.529 -3.905 -17.319 1.00 59.91 192 GLN A N 1
ATOM 1582 C CA . GLN A 1 192 ? 32.156 -2.539 -17.722 1.00 59.91 192 GLN A CA 1
ATOM 1583 C C . GLN A 1 192 ? 32.750 -2.128 -19.080 1.00 59.91 192 GLN A C 1
ATOM 1585 O O . GLN A 1 192 ? 32.433 -1.066 -19.613 1.00 59.91 192 GLN A O 1
ATOM 1590 N N . LYS A 1 193 ? 33.641 -2.949 -19.645 1.00 62.97 193 LYS A N 1
ATOM 1591 C CA . LYS A 1 193 ? 34.232 -2.732 -20.961 1.00 62.97 193 LYS A CA 1
ATOM 1592 C C . LYS A 1 193 ? 33.488 -3.577 -21.983 1.00 62.97 193 LYS A C 1
ATOM 1594 O O . LYS A 1 193 ? 33.512 -4.805 -21.914 1.00 62.97 193 LYS A O 1
ATOM 1599 N N . TYR A 1 194 ? 32.893 -2.924 -22.975 1.00 65.69 194 TYR A N 1
ATOM 1600 C CA . TYR A 1 194 ? 32.450 -3.635 -24.166 1.00 65.69 194 TYR A CA 1
ATOM 1601 C C . TYR A 1 194 ? 33.673 -4.014 -25.012 1.00 65.69 194 TYR A C 1
ATOM 1603 O O . TYR A 1 194 ? 34.635 -3.254 -25.134 1.00 65.69 194 TYR A O 1
ATOM 1611 N N . SER A 1 195 ? 33.649 -5.211 -25.595 1.00 68.25 195 SER A N 1
ATOM 1612 C CA . SER A 1 195 ? 34.614 -5.625 -26.610 1.00 68.25 195 SER A CA 1
ATOM 1613 C C . SER A 1 195 ? 33.863 -5.784 -27.918 1.00 68.25 195 SER A C 1
ATOM 1615 O O . SER A 1 195 ? 33.041 -6.686 -28.060 1.00 68.25 195 SER A O 1
ATOM 1617 N N . GLN A 1 196 ? 34.127 -4.900 -28.875 1.00 68.88 196 GLN A N 1
ATOM 1618 C CA . GLN A 1 196 ? 33.574 -5.049 -30.212 1.00 68.88 196 GLN A CA 1
ATOM 1619 C C . GLN A 1 196 ? 34.342 -6.157 -30.941 1.00 68.88 196 GLN A C 1
ATOM 1621 O O . GLN A 1 196 ? 35.547 -6.049 -31.182 1.00 68.88 196 GLN A O 1
ATOM 1626 N N . LYS A 1 197 ? 33.648 -7.244 -31.276 1.00 74.69 197 LYS A N 1
ATOM 1627 C CA . LYS A 1 197 ? 34.182 -8.344 -32.085 1.00 74.69 197 LYS A CA 1
ATOM 1628 C C . LYS A 1 197 ? 33.525 -8.315 -33.461 1.00 74.69 197 LYS A C 1
ATOM 1630 O O . LYS A 1 197 ? 32.337 -8.040 -33.579 1.00 74.69 197 LYS A O 1
ATOM 1635 N N . LYS A 1 198 ? 34.308 -8.590 -34.507 1.00 74.25 198 LYS A N 1
ATOM 1636 C CA . LYS A 1 198 ? 33.802 -8.775 -35.873 1.00 74.25 198 LYS A CA 1
ATOM 1637 C C . LYS A 1 198 ? 33.232 -10.188 -35.984 1.00 74.25 198 LYS A C 1
ATOM 1639 O O . LYS A 1 198 ? 33.945 -11.108 -36.364 1.00 74.25 198 LYS A O 1
ATOM 1644 N N . GLY A 1 199 ? 31.991 -10.365 -35.563 1.00 77.88 199 GLY A N 1
ATOM 1645 C CA . GLY A 1 199 ? 31.255 -11.613 -35.712 1.00 77.88 199 GLY A CA 1
ATOM 1646 C C . GLY A 1 199 ? 29.780 -11.301 -35.902 1.00 77.88 199 GLY A C 1
ATOM 1647 O O . GLY A 1 199 ? 29.280 -10.338 -35.331 1.00 77.88 199 GLY A O 1
ATOM 1648 N N . GLU A 1 200 ? 29.101 -12.096 -36.721 1.00 83.19 200 GLU A N 1
ATOM 1649 C CA . GLU A 1 200 ? 27.667 -11.935 -37.006 1.00 83.19 200 GLU A CA 1
ATOM 1650 C C . GLU A 1 200 ? 26.786 -12.709 -36.012 1.00 83.19 200 GLU A C 1
ATOM 1652 O O . GLU A 1 200 ? 25.565 -12.587 -36.034 1.00 83.19 200 GLU A O 1
ATOM 1657 N N . PHE A 1 201 ? 27.403 -13.487 -35.117 1.00 78.44 201 PHE A N 1
ATOM 1658 C CA . PHE A 1 201 ? 26.713 -14.381 -34.193 1.00 78.44 201 PHE A CA 1
ATOM 1659 C C . PHE A 1 201 ? 27.108 -14.102 -32.744 1.00 78.44 201 PHE A C 1
ATOM 1661 O O . PHE A 1 201 ? 28.283 -13.904 -32.428 1.00 78.44 201 PHE A O 1
ATOM 1668 N N . ILE A 1 202 ? 26.113 -14.146 -31.860 1.00 80.38 202 ILE A N 1
ATOM 1669 C CA . ILE A 1 202 ? 26.290 -14.153 -30.408 1.00 80.38 202 ILE A CA 1
ATOM 1670 C C . ILE A 1 202 ? 26.014 -15.576 -29.929 1.00 80.38 202 ILE A C 1
ATOM 1672 O O . ILE A 1 202 ? 24.961 -16.134 -30.223 1.00 80.38 202 ILE A O 1
ATOM 1676 N N . ILE A 1 203 ? 26.953 -16.154 -29.180 1.00 78.44 203 ILE A N 1
ATOM 1677 C CA . ILE A 1 203 ? 26.737 -17.421 -28.479 1.00 78.44 203 ILE A CA 1
ATOM 1678 C C . ILE A 1 203 ? 26.413 -17.085 -27.027 1.00 78.44 203 ILE A C 1
ATOM 1680 O O . ILE A 1 203 ? 27.259 -16.557 -26.306 1.00 78.44 203 ILE A O 1
ATOM 1684 N N . TRP A 1 204 ? 25.186 -17.390 -26.615 1.00 80.44 204 TRP A N 1
ATOM 1685 C CA . TRP A 1 204 ? 24.739 -17.286 -25.231 1.00 80.44 204 TRP A CA 1
ATOM 1686 C C . TRP A 1 204 ? 24.686 -18.686 -24.630 1.00 80.44 204 TRP A C 1
ATOM 1688 O O . TRP A 1 204 ? 23.976 -19.551 -25.137 1.00 80.44 204 TRP A O 1
ATOM 1698 N N . LEU A 1 205 ? 25.416 -18.905 -23.540 1.00 79.56 205 LEU A N 1
ATOM 1699 C CA . LEU A 1 205 ? 25.355 -20.137 -22.756 1.00 79.56 205 LEU A CA 1
ATOM 1700 C C . LEU A 1 205 ? 24.935 -19.776 -21.329 1.00 79.56 205 LEU A C 1
ATOM 1702 O O . LEU A 1 205 ? 25.506 -18.859 -20.740 1.00 79.56 205 LEU A O 1
ATOM 1706 N N . SER A 1 206 ? 23.959 -20.491 -20.774 1.00 72.75 206 SER A N 1
ATOM 1707 C CA . SER A 1 206 ? 23.533 -20.366 -19.375 1.00 72.75 206 SER A CA 1
ATOM 1708 C C . SER A 1 206 ? 23.473 -21.739 -18.706 1.00 72.75 206 SER A C 1
ATOM 1710 O O . SER A 1 206 ? 23.403 -22.754 -19.396 1.00 72.75 206 SER A O 1
ATOM 1712 N N . ASP A 1 207 ? 23.547 -21.757 -17.371 1.00 63.16 207 ASP A N 1
ATOM 1713 C CA . ASP A 1 207 ? 23.446 -22.958 -16.523 1.00 63.16 207 ASP A CA 1
ATOM 1714 C C . ASP A 1 207 ? 24.400 -24.099 -16.899 1.00 63.16 207 ASP A C 1
ATOM 1716 O O . ASP A 1 207 ? 24.053 -25.281 -16.919 1.00 63.16 207 ASP A O 1
ATOM 1720 N N . ILE A 1 208 ? 25.657 -23.742 -17.180 1.00 70.25 208 ILE A N 1
ATOM 1721 C CA . ILE A 1 208 ? 26.700 -24.740 -17.409 1.00 70.25 208 ILE A CA 1
ATOM 1722 C C . ILE A 1 208 ? 27.083 -25.371 -16.066 1.00 70.25 208 ILE A C 1
ATOM 1724 O O . ILE A 1 208 ? 27.870 -24.820 -15.295 1.00 70.25 208 ILE A O 1
ATOM 1728 N N . HIS A 1 209 ? 26.545 -26.556 -15.802 1.00 64.00 209 HIS A N 1
ATOM 1729 C CA . HIS A 1 209 ? 26.902 -27.362 -14.642 1.00 64.00 209 HIS A CA 1
ATOM 1730 C C . HIS A 1 209 ? 27.946 -28.410 -15.028 1.00 64.00 209 HIS A C 1
ATOM 1732 O O . HIS A 1 209 ? 27.642 -29.415 -15.669 1.00 64.00 209 HIS A O 1
ATOM 1738 N N . PHE A 1 210 ? 29.195 -28.176 -14.626 1.00 65.38 210 PHE A N 1
ATOM 1739 C CA . PHE A 1 210 ? 30.254 -29.173 -14.738 1.00 65.38 210 PHE A CA 1
ATOM 1740 C C . PHE A 1 210 ? 30.188 -30.121 -13.540 1.00 65.38 210 PHE A C 1
ATOM 1742 O O . PHE A 1 210 ? 30.385 -29.712 -12.397 1.00 65.38 210 PHE A O 1
ATOM 1749 N N . ASP A 1 211 ? 29.933 -31.399 -13.801 1.00 64.44 211 ASP A N 1
ATOM 1750 C CA . ASP A 1 211 ? 30.131 -32.455 -12.816 1.00 64.44 211 ASP A CA 1
ATOM 1751 C C . ASP A 1 211 ? 31.557 -32.996 -12.960 1.00 64.44 211 ASP A C 1
ATOM 1753 O O . ASP A 1 211 ? 31.983 -33.342 -14.063 1.00 64.44 211 ASP A O 1
ATOM 1757 N N . ASN A 1 212 ? 32.287 -33.143 -11.854 1.00 59.03 212 ASN A N 1
ATOM 1758 C CA . ASN A 1 212 ? 33.588 -33.824 -11.821 1.00 59.03 212 ASN A CA 1
ATOM 1759 C C . ASN A 1 212 ? 33.428 -35.357 -11.964 1.00 59.03 212 ASN A C 1
ATOM 1761 O O . ASN A 1 212 ? 34.092 -36.127 -11.268 1.00 59.03 212 ASN A O 1
ATOM 1765 N N . GLY A 1 213 ? 32.511 -35.807 -12.826 1.00 60.12 213 GLY A N 1
ATOM 1766 C CA . GLY A 1 213 ? 32.228 -37.213 -13.098 1.00 60.12 213 GLY A CA 1
ATOM 1767 C C . GLY A 1 213 ? 31.498 -37.966 -11.980 1.00 60.12 213 GLY A C 1
ATOM 1768 O O . GLY A 1 213 ? 31.604 -39.188 -11.936 1.00 60.12 213 GLY A O 1
ATOM 1769 N N . LYS A 1 214 ? 30.780 -37.293 -11.064 1.00 60.56 214 LYS A N 1
ATOM 1770 C CA . LYS A 1 214 ? 30.073 -37.943 -9.937 1.00 60.56 214 LYS A CA 1
ATOM 1771 C C . LYS A 1 214 ? 28.572 -38.174 -10.157 1.00 60.56 214 LYS A C 1
ATOM 1773 O O . LYS A 1 214 ? 27.879 -38.545 -9.211 1.00 60.56 214 LYS A O 1
ATOM 1778 N N . GLY A 1 215 ? 28.081 -38.015 -11.384 1.00 58.28 215 GLY A N 1
ATOM 1779 C CA . GLY A 1 215 ? 26.738 -38.419 -11.804 1.00 58.28 215 GLY A CA 1
ATOM 1780 C C . GLY A 1 215 ? 25.582 -37.680 -11.123 1.00 58.28 215 GLY A C 1
ATOM 1781 O O . GLY A 1 215 ? 24.472 -38.202 -11.101 1.00 58.28 215 GLY A O 1
ATOM 1782 N N . LYS A 1 216 ? 25.791 -36.478 -10.574 1.00 58.09 216 LYS A N 1
ATOM 1783 C CA . LYS A 1 216 ? 24.732 -35.717 -9.881 1.00 58.09 216 LYS A CA 1
ATOM 1784 C C . LYS A 1 216 ? 23.745 -35.015 -10.821 1.00 58.09 216 LYS A C 1
ATOM 1786 O O . LYS A 1 216 ? 22.773 -34.437 -10.346 1.00 58.09 216 LYS A O 1
ATOM 1791 N N . HIS A 1 217 ? 23.986 -35.085 -12.130 1.00 60.06 217 HIS A N 1
ATOM 1792 C CA . HIS A 1 217 ? 23.175 -34.436 -13.164 1.00 60.06 217 HIS A CA 1
ATOM 1793 C C . HIS A 1 217 ? 22.749 -35.381 -14.300 1.00 60.06 217 HIS A C 1
ATOM 1795 O O . HIS A 1 217 ? 22.274 -34.919 -15.334 1.00 60.06 217 HIS A O 1
ATOM 1801 N N . ALA A 1 218 ? 22.913 -36.698 -14.139 1.00 58.88 218 ALA A N 1
ATOM 1802 C CA . ALA A 1 218 ? 22.334 -37.642 -15.089 1.00 58.88 218 ALA A CA 1
ATOM 1803 C C . ALA A 1 218 ? 20.805 -37.624 -14.938 1.00 58.88 218 ALA A C 1
ATOM 1805 O O . ALA A 1 218 ? 20.292 -37.815 -13.834 1.00 58.88 218 ALA A O 1
ATOM 1806 N N . PHE A 1 219 ? 20.074 -37.398 -16.033 1.00 57.88 219 PHE A N 1
ATOM 1807 C CA . PHE A 1 219 ? 18.649 -37.723 -16.060 1.00 57.88 219 PHE A CA 1
ATOM 1808 C C . PHE A 1 219 ? 18.493 -39.213 -15.723 1.00 57.88 219 PHE A C 1
ATOM 1810 O O . PHE A 1 219 ? 19.322 -40.008 -16.181 1.00 57.88 219 PHE A O 1
ATOM 1817 N N . PRO A 1 220 ? 17.487 -39.607 -14.923 1.00 59.28 220 PRO A N 1
ATOM 1818 C CA . PRO A 1 220 ? 17.257 -41.015 -14.640 1.00 59.28 220 PRO A CA 1
ATOM 1819 C C . PRO A 1 220 ? 17.089 -41.749 -15.971 1.00 59.28 220 PRO A C 1
ATOM 1821 O O . PRO A 1 220 ? 16.227 -41.394 -16.776 1.00 59.28 220 PRO A O 1
ATOM 1824 N N . ALA A 1 221 ? 17.953 -42.733 -16.223 1.00 55.88 221 ALA A N 1
ATOM 1825 C CA . ALA A 1 221 ? 17.724 -43.665 -17.311 1.00 55.88 221 ALA A CA 1
ATOM 1826 C C . ALA A 1 221 ? 16.407 -44.381 -16.996 1.00 55.88 221 ALA A C 1
ATOM 1828 O O . ALA A 1 221 ? 16.252 -44.916 -15.900 1.00 55.88 221 ALA A O 1
ATOM 1829 N N . GLN A 1 222 ? 15.440 -44.292 -17.910 1.00 51.09 222 GLN A N 1
ATOM 1830 C CA . GLN A 1 222 ? 14.231 -45.105 -17.830 1.00 51.09 222 GLN A CA 1
ATOM 1831 C C . GLN A 1 222 ? 14.621 -46.589 -17.868 1.00 51.09 222 GLN A C 1
ATOM 1833 O O . GLN A 1 222 ? 15.590 -46.938 -18.543 1.00 51.09 222 GLN A O 1
ATOM 1838 N N . ASP A 1 223 ? 13.870 -47.372 -17.091 1.00 49.75 223 ASP A N 1
ATOM 1839 C CA . ASP A 1 223 ? 14.092 -48.771 -16.685 1.00 49.75 223 ASP A CA 1
ATOM 1840 C C . ASP A 1 223 ? 14.639 -49.732 -17.758 1.00 49.75 223 ASP A C 1
ATOM 1842 O O . ASP A 1 223 ? 14.138 -49.721 -18.908 1.00 49.75 223 ASP A O 1
#

Sequence (223 aa):
MKETYIFRFRDLGKSEGFTIAQHNQIAREEGDVWWGWWAKSGEVFPSQELRIAAENLTKIYFFDSGRLKFYRAELKEVCSSAAGDSKKKAPDNGRKTPRYYNEDELLGWLKVSEICEIHDNDDVLKTLSYIPLDSLFTTPKDLDEQHFNKVVLSVTEVKEQDRTIWKVRPAIDSDLQHELLASHYIPYNFNQKYSQKKGEFIIWLSDIHFDNGKGKHAFPAQD